Protein AF-A0A1V6GV92-F1 (afdb_monomer)

Solvent-accessible surface area (backbone atoms only — not comparable to full-atom values): 13042 Å² total; per-residue (Å²): 135,76,66,72,62,56,39,54,48,62,56,48,52,59,54,52,52,51,52,52,48,50,57,50,52,64,71,71,52,89,72,89,43,75,59,48,52,52,45,50,51,56,43,52,50,43,51,50,54,43,50,54,55,46,45,56,64,51,69,50,83,83,69,52,75,68,56,56,65,57,42,52,63,49,52,51,51,46,50,56,50,42,53,50,42,53,53,52,36,54,50,43,69,77,47,73,82,64,62,61,66,65,52,51,51,50,52,51,51,54,50,50,54,50,51,52,52,50,50,43,62,67,53,68,47,61,64,58,51,53,59,51,51,52,60,59,60,32,56,46,46,53,49,51,50,33,51,52,39,49,56,43,36,73,71,48,85,52,69,68,61,33,49,53,38,49,56,46,31,51,55,46,69,73,45,75,67,77,81,51,81,93,45,50,67,60,54,52,53,52,50,55,53,51,55,49,47,56,63,42,65,83,70,64,65,68,85,62,52,53,60,51,51,52,52,50,47,51,52,53,51,51,52,50,54,54,50,64,77,73,110

Foldseek 3Di:
DPPLVVLVVQLVVLVVVLVVLVVVLPVQFPDCDPLLVLLVVLLVVLSVVLNVLSVVVSPPPPDDVVVVVLSPVLNVLSVVLNVVSSVVSVVCRNPVPDDNVVVNVVSVVSVVVSVVVSVCSNPVCVVVCVVVVVLVVQLCLLVVLLVLLVVLLVLAPDPVLNVLSVVLSVLSVPADSDDDPVLVVLSVVLVVLSVVLSVCRNPDDPVVNVVSSVVSSVSSVVSRVVVVVVD

Mean predicted aligned error: 16.0 Å

Structure (mmCIF, N/CA/C/O backbone):
data_AF-A0A1V6GV92-F1
#
_entry.id   AF-A0A1V6GV92-F1
#
loop_
_atom_site.group_PDB
_atom_site.id
_atom_site.type_symbol
_atom_site.label_atom_id
_atom_site.label_alt_id
_atom_site.label_comp_id
_atom_site.label_asym_id
_atom_site.label_entity_id
_atom_site.label_seq_id
_atom_site.pdbx_PDB_ins_code
_atom_site.Cartn_x
_atom_site.Cartn_y
_atom_site.Cartn_z
_atom_site.occupancy
_atom_site.B_iso_or_equiv
_atom_site.auth_seq_id
_atom_site.auth_comp_id
_atom_site.auth_asym_id
_atom_site.auth_atom_id
_atom_site.pdbx_PDB_model_num
ATOM 1 N N . MET A 1 1 ? -12.969 -21.765 5.100 1.00 38.16 1 MET A N 1
ATOM 2 C CA . MET A 1 1 ? -11.809 -22.243 4.307 1.00 38.16 1 MET A CA 1
ATOM 3 C C . MET A 1 1 ? -11.586 -21.589 2.915 1.00 38.16 1 MET A C 1
ATOM 5 O O . MET A 1 1 ? -10.666 -22.049 2.249 1.00 38.16 1 MET A O 1
ATOM 9 N N . PRO A 1 2 ? -12.285 -20.525 2.442 1.00 39.50 2 PRO A N 1
ATOM 10 C CA . PRO A 1 2 ? -11.998 -19.948 1.113 1.00 39.50 2 PRO A CA 1
ATOM 11 C C . PRO A 1 2 ? -10.888 -18.871 1.074 1.00 39.50 2 PRO A C 1
ATOM 13 O O . PRO A 1 2 ? -10.460 -18.505 -0.015 1.00 39.50 2 PRO A O 1
ATOM 16 N N . GLU A 1 3 ? -10.393 -18.381 2.214 1.00 49.88 3 GLU A N 1
ATOM 17 C CA . GLU A 1 3 ? -9.489 -17.211 2.276 1.00 49.88 3 GLU A CA 1
ATOM 18 C C . GLU A 1 3 ? -8.064 -17.483 1.751 1.00 49.88 3 GLU A C 1
ATOM 20 O O . GLU A 1 3 ? -7.561 -16.748 0.903 1.00 49.88 3 GLU A O 1
ATOM 25 N N . LYS A 1 4 ? -7.460 -18.626 2.112 1.00 48.00 4 LYS A N 1
ATOM 26 C CA . LYS A 1 4 ? -6.058 -18.959 1.766 1.00 48.00 4 LYS A CA 1
ATOM 27 C C . LYS A 1 4 ? -5.764 -19.117 0.268 1.00 48.00 4 LYS A C 1
ATOM 29 O O . LYS A 1 4 ? -4.602 -19.129 -0.142 1.00 48.00 4 LYS A O 1
ATOM 34 N N . ARG A 1 5 ? -6.786 -19.305 -0.577 1.00 50.56 5 ARG A N 1
ATOM 35 C CA . ARG A 1 5 ? -6.588 -19.504 -2.025 1.00 50.56 5 ARG A CA 1
ATOM 36 C C . ARG A 1 5 ? -6.227 -18.197 -2.731 1.00 50.56 5 ARG A C 1
ATOM 38 O O . ARG A 1 5 ? -5.425 -18.227 -3.660 1.00 50.56 5 ARG A O 1
ATOM 45 N N . ASN A 1 6 ? -6.771 -17.070 -2.278 1.00 63.62 6 ASN A N 1
ATOM 46 C CA . ASN A 1 6 ? -6.539 -15.773 -2.915 1.00 63.62 6 ASN A CA 1
ATOM 47 C C . ASN A 1 6 ? -5.139 -15.226 -2.597 1.00 63.62 6 ASN A C 1
ATOM 49 O O . ASN A 1 6 ? -4.484 -14.680 -3.479 1.00 63.62 6 ASN A O 1
ATOM 53 N N . GLU A 1 7 ? -4.634 -15.463 -1.387 1.00 66.62 7 GLU A N 1
ATOM 54 C CA . GLU A 1 7 ? -3.293 -15.038 -0.952 1.00 66.62 7 GLU A CA 1
ATOM 55 C C . GLU A 1 7 ? -2.177 -15.674 -1.792 1.00 66.62 7 GLU A C 1
ATOM 57 O O . GLU A 1 7 ? -1.249 -14.998 -2.234 1.00 66.62 7 GLU A O 1
ATOM 62 N N . ARG A 1 8 ? -2.299 -16.973 -2.098 1.00 68.19 8 ARG A N 1
ATOM 63 C CA . ARG A 1 8 ? -1.333 -17.680 -2.955 1.00 68.19 8 ARG A CA 1
ATOM 64 C C . ARG A 1 8 ? -1.365 -17.173 -4.395 1.00 68.19 8 ARG A C 1
ATOM 66 O O . ARG A 1 8 ? -0.313 -17.045 -5.017 1.00 68.19 8 ARG A O 1
ATOM 73 N N . LEU A 1 9 ? -2.552 -16.858 -4.918 1.00 72.62 9 LEU A N 1
ATOM 74 C CA . LEU A 1 9 ? -2.706 -16.311 -6.270 1.00 72.62 9 LEU A CA 1
ATOM 75 C C . LEU A 1 9 ? -2.007 -14.953 -6.415 1.00 72.62 9 LEU A C 1
ATOM 77 O O . LEU A 1 9 ? -1.387 -14.709 -7.447 1.00 72.62 9 LEU A O 1
ATOM 81 N N . LEU A 1 10 ? -2.031 -14.114 -5.375 1.00 74.56 10 LEU A N 1
ATOM 82 C CA . LEU A 1 10 ? -1.370 -12.808 -5.392 1.00 74.56 10 LEU A CA 1
ATOM 83 C C . LEU A 1 10 ? 0.150 -12.912 -5.617 1.00 74.56 10 LEU A C 1
ATOM 85 O O . LEU A 1 10 ? 0.705 -12.071 -6.316 1.00 74.56 10 LEU A O 1
ATOM 89 N N . ILE A 1 11 ? 0.815 -13.950 -5.097 1.00 77.75 11 ILE A N 1
ATOM 90 C CA . ILE A 1 11 ? 2.260 -14.181 -5.305 1.00 77.75 11 ILE A CA 1
ATOM 91 C C . ILE A 1 11 ? 2.538 -14.904 -6.631 1.00 77.75 11 ILE A C 1
ATOM 93 O O . ILE A 1 11 ? 3.540 -14.634 -7.291 1.00 77.75 11 ILE A O 1
ATOM 97 N N . ILE A 1 12 ? 1.658 -15.815 -7.049 1.00 84.50 12 ILE A N 1
ATOM 98 C CA . ILE A 1 12 ? 1.846 -16.593 -8.282 1.00 84.50 12 ILE A CA 1
ATOM 99 C C . ILE A 1 12 ? 1.756 -15.698 -9.527 1.00 84.50 12 ILE A C 1
ATOM 101 O O . ILE A 1 12 ? 2.558 -15.847 -10.448 1.00 84.50 12 ILE A O 1
ATOM 105 N N . VAL A 1 13 ? 0.822 -14.742 -9.559 1.00 86.94 13 VAL A N 1
ATOM 106 C CA . VAL A 1 13 ? 0.629 -13.829 -10.701 1.00 86.94 13 VAL A CA 1
ATOM 107 C C . VAL A 1 13 ? 1.908 -13.069 -11.099 1.00 86.94 13 VAL A C 1
ATOM 109 O O . VAL A 1 13 ? 2.284 -13.154 -12.268 1.00 86.94 13 VAL A O 1
ATOM 112 N N . PRO A 1 14 ? 2.625 -12.363 -10.202 1.00 86.75 14 PRO A N 1
ATOM 113 C CA . PRO A 1 14 ? 3.845 -11.653 -10.579 1.00 86.75 14 PRO A CA 1
ATOM 114 C C . PRO A 1 14 ? 4.981 -12.585 -11.010 1.00 86.75 14 PRO A C 1
ATOM 116 O O . PRO A 1 14 ? 5.769 -12.200 -11.869 1.00 86.75 14 PRO A O 1
ATOM 119 N N . ILE A 1 15 ? 5.042 -13.816 -10.491 1.00 89.12 15 ILE A N 1
ATOM 120 C CA . ILE A 1 15 ? 5.999 -14.830 -10.963 1.00 89.12 15 ILE A CA 1
ATOM 121 C C . ILE A 1 15 ? 5.682 -15.229 -12.410 1.00 89.12 15 ILE A C 1
ATOM 123 O O . ILE A 1 15 ? 6.579 -15.314 -13.243 1.00 89.12 15 ILE A O 1
ATOM 127 N N . ILE A 1 16 ? 4.409 -15.427 -12.750 1.00 90.94 16 ILE A N 1
ATOM 128 C CA . ILE A 1 16 ? 4.014 -15.713 -14.136 1.00 90.94 16 ILE A CA 1
ATOM 129 C C . ILE A 1 16 ? 4.342 -14.518 -15.040 1.00 90.94 16 ILE A C 1
ATOM 131 O O . ILE A 1 16 ? 4.912 -14.699 -16.114 1.00 90.94 16 ILE A O 1
ATOM 135 N N . LEU A 1 17 ? 4.042 -13.293 -14.599 1.00 90.81 17 LEU A N 1
ATOM 136 C CA . LEU A 1 17 ? 4.355 -12.080 -15.358 1.00 90.81 17 LEU A CA 1
ATOM 137 C C . LEU A 1 17 ? 5.860 -11.913 -15.594 1.00 90.81 17 LEU A C 1
ATOM 139 O O . LEU A 1 17 ? 6.245 -11.535 -16.698 1.00 90.81 17 LEU A O 1
ATOM 143 N N . ILE A 1 18 ? 6.713 -12.235 -14.611 1.00 93.12 18 ILE A N 1
ATOM 144 C CA . ILE A 1 18 ? 8.169 -12.177 -14.796 1.00 93.12 18 ILE A CA 1
ATOM 145 C C . ILE A 1 18 ? 8.623 -13.189 -15.851 1.00 93.12 18 ILE A C 1
ATOM 147 O O . ILE A 1 18 ? 9.449 -12.856 -16.699 1.00 93.12 18 ILE A O 1
ATOM 151 N N . ALA A 1 19 ? 8.065 -14.403 -15.842 1.00 92.69 19 ALA A N 1
ATOM 152 C CA . ALA A 1 19 ? 8.402 -15.440 -16.813 1.00 92.69 19 ALA A CA 1
ATOM 153 C C . ALA A 1 19 ? 7.972 -15.036 -18.232 1.00 92.69 19 ALA A C 1
ATOM 155 O O . ALA A 1 19 ? 8.762 -15.148 -19.170 1.00 92.69 19 ALA A O 1
ATOM 156 N N . LEU A 1 20 ? 6.758 -14.492 -18.378 1.00 92.38 20 LEU A N 1
ATOM 157 C CA . LEU A 1 20 ? 6.257 -13.968 -19.651 1.00 92.38 20 LEU A CA 1
ATOM 158 C C . LEU A 1 20 ? 7.101 -12.793 -20.154 1.00 92.38 20 LEU A C 1
ATOM 160 O O . LEU A 1 20 ? 7.474 -12.767 -21.324 1.00 92.38 20 LEU A O 1
ATOM 164 N N . TYR A 1 21 ? 7.444 -11.851 -19.274 1.00 90.56 21 TYR A N 1
ATOM 165 C CA . TYR A 1 21 ? 8.298 -10.715 -19.613 1.00 90.56 21 TYR A CA 1
ATOM 166 C C . TYR A 1 21 ? 9.663 -11.178 -20.133 1.00 90.56 21 TYR A C 1
ATOM 168 O O . TYR A 1 21 ? 10.098 -10.728 -21.191 1.00 90.56 21 TYR A O 1
ATOM 176 N N . ASN A 1 22 ? 10.304 -12.127 -19.443 1.00 92.06 22 ASN A N 1
ATOM 177 C CA . ASN A 1 22 ? 11.566 -12.717 -19.887 1.00 92.06 22 ASN A CA 1
ATOM 178 C C . ASN A 1 22 ? 11.435 -13.360 -21.271 1.00 92.06 22 ASN A C 1
ATOM 180 O O . ASN A 1 22 ? 12.220 -13.052 -22.167 1.00 92.06 22 ASN A O 1
ATOM 184 N N . LEU A 1 23 ? 10.419 -14.205 -21.467 1.00 90.69 23 LEU A N 1
ATOM 185 C CA . LEU A 1 23 ? 10.191 -14.878 -22.743 1.00 90.69 23 LEU A CA 1
ATOM 186 C C . LEU A 1 23 ? 10.054 -13.871 -23.896 1.00 90.69 23 LEU A C 1
ATOM 188 O O . LEU A 1 23 ? 10.681 -14.047 -24.938 1.00 90.69 23 LEU A O 1
ATOM 192 N N . ILE A 1 24 ? 9.279 -12.801 -23.699 1.00 87.69 24 ILE A N 1
ATOM 193 C CA . ILE A 1 24 ? 9.063 -11.758 -24.710 1.00 87.69 24 ILE A CA 1
ATOM 194 C C . ILE A 1 24 ? 10.366 -11.010 -24.999 1.00 87.69 24 ILE A C 1
ATOM 196 O O . ILE A 1 24 ? 10.783 -10.909 -26.152 1.00 87.69 24 ILE A O 1
ATOM 200 N N . VAL A 1 25 ? 11.030 -10.506 -23.960 1.00 88.25 25 VAL A N 1
ATOM 201 C CA . VAL A 1 25 ? 12.203 -9.636 -24.098 1.00 88.25 25 VAL A CA 1
ATOM 202 C C . VAL A 1 25 ? 13.373 -10.360 -24.765 1.00 88.25 25 VAL A C 1
ATOM 204 O O . VAL A 1 25 ? 13.977 -9.814 -25.689 1.00 88.25 25 VAL A O 1
ATOM 207 N N . PHE A 1 26 ? 13.656 -11.602 -24.365 1.00 87.75 26 PHE A N 1
ATOM 208 C CA . PHE A 1 26 ? 14.733 -12.395 -24.964 1.00 87.75 26 PHE A CA 1
ATOM 209 C C . PHE A 1 26 ? 14.400 -12.910 -26.370 1.00 87.75 26 PHE A C 1
ATOM 211 O O . PHE A 1 26 ? 15.319 -13.164 -27.145 1.00 87.75 26 PHE A O 1
ATOM 218 N N . SER A 1 27 ? 13.116 -13.029 -26.723 1.00 85.19 27 SER A N 1
ATOM 219 C CA . SER A 1 27 ? 12.705 -13.397 -28.086 1.00 85.19 27 SER A CA 1
ATOM 220 C C . SER A 1 27 ? 12.777 -12.217 -29.060 1.00 85.19 27 SER A C 1
ATOM 222 O O . SER A 1 27 ? 13.113 -12.400 -30.230 1.00 85.19 27 SER A O 1
ATOM 224 N N . VAL A 1 28 ? 12.449 -11.006 -28.594 1.00 82.88 28 VAL A N 1
ATOM 225 C CA . VAL A 1 28 ? 12.413 -9.791 -29.426 1.00 82.88 28 VAL A CA 1
ATOM 226 C C . VAL A 1 28 ? 13.809 -9.193 -29.604 1.00 82.88 28 VAL A C 1
ATOM 228 O O . VAL A 1 28 ? 14.183 -8.809 -30.714 1.00 82.88 28 VAL A O 1
ATOM 231 N N . VAL A 1 29 ? 14.599 -9.112 -28.530 1.00 83.25 29 VAL A N 1
ATOM 232 C CA . VAL A 1 29 ? 15.907 -8.450 -28.560 1.00 83.25 29 VAL A CA 1
ATOM 233 C C . VAL A 1 29 ? 17.005 -9.451 -28.904 1.00 83.25 29 VAL A C 1
ATOM 235 O O . VAL A 1 29 ? 17.268 -10.387 -28.155 1.00 83.25 29 VAL A O 1
ATOM 238 N N . ARG A 1 30 ? 17.695 -9.216 -30.026 1.00 77.69 30 ARG A N 1
ATOM 239 C CA . ARG A 1 30 ? 18.813 -10.061 -30.486 1.00 77.69 30 ARG A CA 1
ATOM 240 C C . ARG A 1 30 ? 20.195 -9.589 -30.023 1.00 77.69 30 ARG A C 1
ATOM 242 O O . ARG A 1 30 ? 21.122 -10.387 -30.008 1.00 77.69 30 ARG A O 1
ATOM 249 N N . ASN A 1 31 ? 20.334 -8.314 -29.647 1.00 80.12 31 ASN A N 1
ATOM 250 C CA . ASN A 1 31 ? 21.607 -7.707 -29.245 1.00 80.12 31 ASN A CA 1
ATOM 251 C C . ASN A 1 31 ? 21.532 -7.181 -27.804 1.00 80.12 31 ASN A C 1
ATOM 253 O O . ASN A 1 31 ? 20.835 -6.204 -27.528 1.00 80.12 31 ASN A O 1
ATOM 257 N N . TYR A 1 32 ? 22.292 -7.793 -26.893 1.00 85.19 32 TYR A N 1
ATOM 258 C CA . TYR A 1 32 ? 22.286 -7.462 -25.462 1.00 85.19 32 TYR A CA 1
ATOM 259 C C . TYR A 1 32 ? 23.301 -6.362 -25.124 1.00 85.19 32 TYR A C 1
ATOM 261 O O . TYR A 1 32 ? 24.366 -6.609 -24.558 1.00 85.19 32 TYR A O 1
ATOM 269 N N . THR A 1 33 ? 22.982 -5.127 -25.501 1.00 87.38 33 THR A N 1
ATOM 270 C CA . THR A 1 33 ? 23.818 -3.951 -25.210 1.00 87.38 33 THR A CA 1
ATOM 271 C C . THR A 1 33 ? 23.706 -3.519 -23.738 1.00 87.38 33 THR A C 1
ATOM 273 O O . THR A 1 33 ? 22.759 -3.908 -23.050 1.00 87.38 33 THR A O 1
ATOM 276 N N . PRO A 1 34 ? 24.606 -2.659 -23.218 1.00 85.69 34 PRO A N 1
ATOM 277 C CA . PRO A 1 34 ? 24.440 -2.072 -21.883 1.00 85.69 34 PRO A CA 1
ATOM 278 C C . PRO A 1 34 ? 23.077 -1.388 -21.688 1.00 85.69 34 PRO A C 1
ATOM 280 O O . PRO A 1 34 ? 22.490 -1.464 -20.615 1.00 85.69 34 PRO A O 1
ATOM 283 N N . PHE A 1 35 ? 22.532 -0.795 -22.755 1.00 87.62 35 PHE A N 1
ATOM 284 C CA . PHE A 1 35 ? 21.196 -0.199 -22.768 1.00 87.62 35 PHE A CA 1
ATOM 285 C C . PHE A 1 35 ? 20.096 -1.220 -22.464 1.00 87.62 35 PHE A C 1
ATOM 287 O O . PHE A 1 35 ? 19.212 -0.955 -21.648 1.00 87.62 35 PHE A O 1
ATOM 294 N N . PHE A 1 36 ? 20.170 -2.408 -23.065 1.00 89.25 36 PHE A N 1
ATOM 295 C CA . PHE A 1 36 ? 19.256 -3.506 -22.759 1.00 89.25 36 PHE A CA 1
ATOM 296 C C . PHE A 1 36 ? 19.325 -3.895 -21.277 1.00 89.25 36 PHE A C 1
ATOM 298 O O . PHE A 1 36 ? 18.295 -3.940 -20.603 1.00 89.25 36 PHE A O 1
ATOM 305 N N . TRP A 1 37 ? 20.536 -4.111 -20.754 1.00 90.75 37 TRP A N 1
ATOM 306 C CA . TRP A 1 37 ? 20.734 -4.540 -19.369 1.00 90.75 37 TRP A CA 1
ATOM 307 C C . TRP A 1 37 ? 20.200 -3.529 -18.357 1.00 90.75 37 TRP A C 1
ATOM 309 O O . TRP A 1 37 ? 19.573 -3.933 -17.382 1.00 90.75 37 TRP A O 1
ATOM 319 N N . THR A 1 38 ? 20.361 -2.226 -18.603 1.00 90.50 38 THR A N 1
ATOM 320 C CA . THR A 1 38 ? 19.785 -1.189 -17.737 1.00 90.50 38 THR A CA 1
ATOM 321 C C . THR A 1 38 ? 18.258 -1.285 -17.679 1.00 90.50 38 THR A C 1
ATOM 323 O O . THR A 1 38 ? 17.705 -1.396 -16.586 1.00 90.50 38 THR A O 1
ATOM 326 N N . ASN A 1 39 ? 17.564 -1.316 -18.825 1.00 91.06 39 ASN A N 1
ATOM 327 C CA . ASN A 1 39 ? 16.097 -1.456 -18.856 1.00 91.06 39 ASN A CA 1
ATOM 328 C C . ASN A 1 39 ? 15.635 -2.747 -18.156 1.00 91.06 39 ASN A C 1
ATOM 330 O O . ASN A 1 39 ? 14.684 -2.750 -17.367 1.00 91.06 39 ASN A O 1
ATOM 334 N N . TYR A 1 40 ? 16.340 -3.845 -18.430 1.00 92.19 40 TYR A N 1
ATOM 335 C CA . TYR A 1 40 ? 16.039 -5.154 -17.873 1.00 92.19 40 TYR A CA 1
ATOM 336 C C . TYR A 1 40 ? 16.182 -5.175 -16.345 1.00 92.19 40 TYR A C 1
ATOM 338 O O . TYR A 1 40 ? 15.250 -5.585 -15.654 1.00 92.19 40 TYR A O 1
ATOM 346 N N . LEU A 1 41 ? 17.298 -4.668 -15.809 1.00 94.19 41 LEU A N 1
ATOM 347 C CA . LEU A 1 41 ? 17.567 -4.639 -14.369 1.00 94.19 41 LEU A CA 1
ATOM 348 C C . LEU A 1 41 ? 16.568 -3.769 -13.607 1.00 94.19 41 LEU A C 1
ATOM 350 O O . LEU A 1 41 ? 16.055 -4.203 -12.577 1.00 94.19 41 LEU A O 1
ATOM 354 N N . PHE A 1 42 ? 16.244 -2.578 -14.119 1.00 93.81 42 PHE A N 1
ATOM 355 C CA . PHE A 1 42 ? 15.239 -1.728 -13.478 1.00 93.81 42 PHE A CA 1
ATOM 356 C C . PHE A 1 42 ? 13.860 -2.396 -13.470 1.00 93.81 42 PHE A C 1
ATOM 358 O O . PHE A 1 42 ? 13.170 -2.357 -12.456 1.00 93.81 42 PHE A O 1
ATOM 365 N N . THR A 1 43 ? 13.480 -3.076 -14.554 1.00 93.94 43 THR A N 1
ATOM 366 C CA . THR A 1 43 ? 12.198 -3.794 -14.610 1.00 93.94 43 THR A CA 1
ATOM 367 C C . THR A 1 43 ? 12.16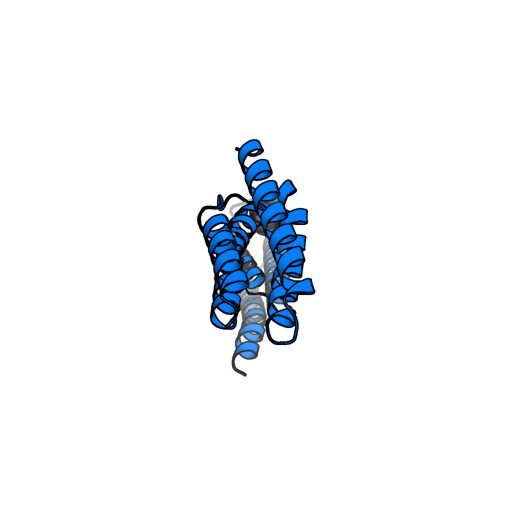1 -4.986 -13.654 1.00 93.94 43 THR A C 1
ATOM 369 O O . THR A 1 43 ? 11.179 -5.161 -12.932 1.00 93.94 43 THR A O 1
ATOM 372 N N . LEU A 1 44 ? 13.239 -5.774 -13.581 1.00 94.31 44 LEU A N 1
ATOM 373 C CA . LEU A 1 44 ? 13.369 -6.847 -12.590 1.00 94.31 44 LEU A CA 1
ATOM 374 C C . LEU A 1 44 ? 13.281 -6.318 -11.157 1.00 94.31 44 LEU A C 1
ATOM 376 O O . LEU A 1 44 ? 12.629 -6.931 -10.313 1.00 94.31 44 LEU A O 1
ATOM 380 N N . PHE A 1 45 ? 13.909 -5.176 -10.882 1.00 94.44 45 PHE A N 1
ATOM 381 C CA . PHE A 1 45 ? 13.837 -4.545 -9.572 1.00 94.44 45 PHE A CA 1
ATOM 382 C C . PHE A 1 45 ? 12.400 -4.134 -9.219 1.00 94.44 45 PHE A C 1
ATOM 384 O O . PHE A 1 45 ? 11.951 -4.375 -8.099 1.00 94.44 45 PHE A O 1
ATOM 391 N N . SER A 1 46 ? 11.633 -3.604 -10.176 1.00 93.69 46 SER A N 1
ATOM 392 C CA . SER A 1 46 ? 10.210 -3.302 -9.976 1.00 93.69 46 SER A CA 1
ATOM 393 C C . SER A 1 46 ? 9.379 -4.557 -9.687 1.00 93.69 46 SER A C 1
ATOM 395 O O . SER A 1 46 ? 8.533 -4.525 -8.793 1.00 93.69 46 SER A O 1
ATOM 397 N N . PHE A 1 47 ? 9.646 -5.678 -10.370 1.00 93.50 47 PHE A N 1
ATOM 398 C CA . PHE A 1 47 ? 9.023 -6.967 -10.043 1.00 93.50 47 PHE A CA 1
ATOM 399 C C . PHE A 1 47 ? 9.368 -7.427 -8.625 1.00 93.50 47 PHE A C 1
ATOM 401 O O . PHE A 1 47 ? 8.476 -7.844 -7.886 1.00 93.50 47 PHE A O 1
ATOM 408 N N . LEU A 1 48 ? 10.639 -7.319 -8.227 1.00 92.50 48 LEU A N 1
ATOM 409 C CA . LEU A 1 48 ? 11.084 -7.676 -6.882 1.00 92.50 48 LEU A CA 1
ATOM 410 C C . LEU A 1 48 ? 10.353 -6.842 -5.822 1.00 92.50 48 LEU A C 1
ATOM 412 O O . LEU A 1 48 ? 9.807 -7.402 -4.875 1.00 92.50 48 LEU A O 1
ATOM 416 N N . LEU A 1 49 ? 10.280 -5.519 -6.004 1.00 91.19 49 LEU A N 1
ATOM 417 C CA . LEU A 1 49 ? 9.541 -4.630 -5.104 1.00 91.19 49 LEU A CA 1
ATOM 418 C C . LEU A 1 49 ? 8.060 -5.006 -5.017 1.00 91.19 49 LEU A C 1
ATOM 420 O O . LEU A 1 49 ? 7.506 -5.059 -3.919 1.00 91.19 49 LEU A O 1
ATOM 424 N N . PHE A 1 50 ? 7.425 -5.298 -6.153 1.00 90.88 50 PHE A N 1
ATOM 425 C CA . PHE A 1 50 ? 6.028 -5.718 -6.186 1.00 90.88 50 PHE A CA 1
ATOM 426 C C . PHE A 1 50 ? 5.812 -7.026 -5.408 1.00 90.88 50 PHE A C 1
ATOM 428 O O . PHE A 1 50 ? 4.916 -7.099 -4.567 1.00 90.88 50 PHE A O 1
ATOM 435 N N . ILE A 1 51 ? 6.673 -8.030 -5.613 1.00 88.75 51 ILE A N 1
ATOM 436 C CA . ILE A 1 51 ? 6.622 -9.310 -4.889 1.00 88.75 51 ILE A CA 1
ATOM 437 C C . ILE A 1 51 ? 6.836 -9.106 -3.388 1.00 88.75 51 ILE A C 1
ATOM 439 O O . ILE A 1 51 ? 6.131 -9.724 -2.597 1.00 88.75 51 ILE A O 1
ATOM 443 N N . LEU A 1 52 ? 7.761 -8.236 -2.972 1.00 87.06 52 LEU A N 1
ATOM 444 C CA . LEU A 1 52 ? 7.988 -7.943 -1.553 1.00 87.06 52 LEU A CA 1
ATOM 445 C C . LEU A 1 52 ? 6.753 -7.318 -0.894 1.00 87.06 52 LEU A C 1
ATOM 447 O O . LEU A 1 52 ? 6.396 -7.691 0.224 1.00 87.06 52 LEU A O 1
ATOM 451 N N . ILE A 1 53 ? 6.088 -6.390 -1.584 1.00 85.00 53 ILE A N 1
ATOM 452 C CA . ILE A 1 53 ? 4.874 -5.731 -1.087 1.00 85.00 53 ILE A CA 1
ATOM 453 C C . ILE A 1 53 ? 3.738 -6.746 -0.987 1.00 85.00 53 ILE A C 1
ATOM 455 O O . ILE A 1 53 ? 3.148 -6.903 0.079 1.00 85.00 53 ILE A O 1
ATOM 459 N N . VAL A 1 54 ? 3.474 -7.488 -2.062 1.00 82.19 54 VAL A N 1
ATOM 460 C CA . VAL A 1 54 ? 2.426 -8.513 -2.082 1.00 82.19 54 VAL A CA 1
ATOM 461 C C . VAL A 1 54 ? 2.703 -9.630 -1.081 1.00 82.19 54 VAL A C 1
ATOM 463 O O . VAL A 1 54 ? 1.791 -10.056 -0.383 1.00 82.19 54 VAL A O 1
ATOM 466 N N . GLY A 1 55 ? 3.953 -10.075 -0.965 1.00 78.50 55 GLY A N 1
ATOM 467 C CA . GLY A 1 55 ? 4.375 -11.086 -0.002 1.00 78.50 55 GLY A CA 1
ATOM 468 C C . GLY A 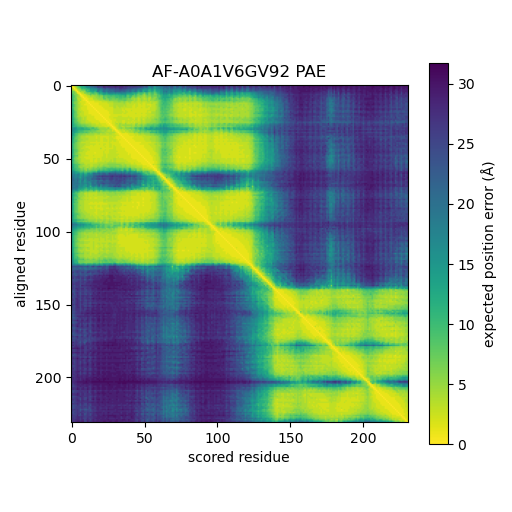1 55 ? 4.124 -10.634 1.432 1.00 78.50 55 GLY A C 1
ATOM 469 O O . GLY A 1 55 ? 3.583 -11.404 2.221 1.00 78.50 55 GLY A O 1
ATOM 470 N N . LYS A 1 56 ? 4.409 -9.365 1.759 1.00 76.69 56 LYS A N 1
ATOM 471 C CA . LYS A 1 56 ? 4.027 -8.809 3.062 1.00 76.69 56 LYS A CA 1
ATOM 472 C C . LYS A 1 56 ? 2.526 -8.886 3.314 1.00 76.69 56 LYS A C 1
ATOM 474 O O . LYS A 1 56 ? 2.156 -9.170 4.439 1.00 76.69 56 LYS A O 1
ATOM 479 N N . PHE A 1 57 ? 1.679 -8.674 2.308 1.00 70.88 57 PHE A N 1
ATOM 480 C CA . PHE A 1 57 ? 0.226 -8.803 2.475 1.00 70.88 57 PHE A CA 1
ATOM 481 C C . PHE A 1 57 ? -0.257 -10.255 2.532 1.00 70.88 57 PHE A C 1
ATOM 483 O O . PHE A 1 57 ? -1.168 -10.555 3.291 1.00 70.88 57 PHE A O 1
ATOM 490 N N . ALA A 1 58 ? 0.346 -11.157 1.760 1.00 69.25 58 ALA A N 1
ATOM 491 C CA . ALA A 1 58 ? -0.079 -12.551 1.653 1.00 69.25 58 ALA A CA 1
ATOM 492 C C . ALA A 1 58 ? 0.379 -13.436 2.827 1.00 69.25 58 ALA A C 1
ATOM 494 O O . ALA A 1 58 ? -0.239 -14.466 3.071 1.00 69.25 58 ALA A O 1
ATOM 495 N N . PHE A 1 59 ? 1.454 -13.066 3.534 1.00 64.12 59 PHE A N 1
ATOM 496 C CA . PHE A 1 59 ? 1.994 -13.827 4.673 1.00 64.12 59 PHE A CA 1
ATOM 497 C C . PHE A 1 59 ? 1.693 -13.202 6.045 1.00 64.12 59 PHE A C 1
ATOM 499 O O . PHE A 1 59 ? 2.164 -13.710 7.062 1.00 64.12 59 PHE A O 1
ATOM 506 N N . MET A 1 60 ? 0.935 -12.104 6.103 1.00 61.47 60 MET A N 1
ATOM 507 C CA . MET A 1 60 ? 0.523 -11.509 7.375 1.00 61.47 60 MET A CA 1
ATOM 508 C C . MET A 1 60 ? -0.731 -12.228 7.882 1.00 61.47 60 MET A C 1
ATOM 510 O O . MET A 1 60 ? -1.852 -11.849 7.560 1.00 61.47 60 MET A O 1
ATOM 514 N N . ASP A 1 61 ? -0.546 -13.295 8.658 1.00 47.41 61 ASP A N 1
ATOM 515 C CA . ASP A 1 61 ? -1.653 -13.975 9.336 1.00 47.41 61 ASP A CA 1
ATOM 516 C C . ASP A 1 61 ? -2.321 -13.020 10.349 1.00 47.41 61 ASP A C 1
ATOM 518 O O . ASP A 1 61 ? -1.651 -12.421 11.192 1.00 47.41 61 ASP A O 1
ATOM 522 N N . GLY A 1 62 ? -3.653 -12.892 10.295 1.00 51.44 62 GLY A N 1
ATOM 523 C CA . GLY A 1 62 ? -4.425 -12.141 11.297 1.00 51.44 62 GLY A CA 1
ATOM 524 C C . GLY A 1 62 ? -4.558 -10.638 11.035 1.00 51.44 62 GLY A C 1
ATOM 525 O O . GLY A 1 62 ? -4.533 -9.843 11.974 1.00 51.44 62 GLY A O 1
ATOM 526 N N . ILE A 1 63 ? -4.717 -10.241 9.770 1.00 47.53 63 ILE A N 1
ATOM 527 C CA . ILE A 1 63 ? -4.908 -8.842 9.380 1.00 47.53 63 ILE A CA 1
ATOM 528 C C . ILE A 1 63 ? -6.171 -8.279 10.056 1.00 47.53 63 ILE A C 1
ATOM 530 O O . ILE A 1 63 ? -7.301 -8.594 9.676 1.00 47.53 63 ILE A O 1
ATOM 534 N N . ALA A 1 64 ? -5.994 -7.411 11.057 1.00 48.25 64 ALA A N 1
ATOM 535 C CA . ALA A 1 64 ? -7.081 -6.568 11.539 1.00 48.25 64 ALA A CA 1
ATOM 536 C C . ALA A 1 64 ? -7.632 -5.781 10.340 1.00 48.25 64 ALA A C 1
ATOM 538 O O . ALA A 1 64 ? -6.853 -5.283 9.537 1.00 48.25 64 ALA A O 1
ATOM 539 N N . ILE A 1 65 ? -8.952 -5.613 10.215 1.00 45.94 65 ILE A N 1
ATOM 540 C CA . ILE A 1 65 ? -9.628 -4.950 9.069 1.00 45.94 65 ILE A CA 1
ATOM 541 C C . ILE A 1 65 ? -8.963 -3.611 8.665 1.00 45.94 65 ILE A C 1
ATOM 543 O O . ILE A 1 65 ? -8.980 -3.212 7.500 1.00 45.94 65 ILE A O 1
ATOM 547 N N . LYS A 1 66 ? -8.308 -2.947 9.624 1.00 44.16 66 LYS A N 1
ATOM 548 C CA . LYS A 1 66 ? -7.445 -1.776 9.435 1.00 44.16 66 LYS A CA 1
ATOM 549 C C . LYS A 1 66 ? -6.308 -2.004 8.422 1.00 44.16 66 LYS A C 1
ATOM 551 O O . LYS A 1 66 ? -6.182 -1.217 7.492 1.00 44.16 66 LYS A O 1
ATOM 556 N N . ASP A 1 67 ? -5.544 -3.083 8.553 1.00 51.16 67 ASP A N 1
ATOM 557 C CA . ASP A 1 67 ? -4.384 -3.423 7.715 1.00 51.16 67 ASP A CA 1
ATOM 558 C C . ASP A 1 67 ? -4.771 -3.862 6.291 1.00 51.16 67 ASP A C 1
ATOM 560 O O . ASP A 1 67 ? -4.029 -3.596 5.343 1.00 51.16 67 ASP A O 1
ATOM 564 N N . ILE A 1 68 ? -5.988 -4.390 6.100 1.00 50.75 68 ILE A N 1
ATOM 565 C CA . ILE A 1 68 ? -6.555 -4.676 4.768 1.00 50.75 68 ILE A CA 1
ATOM 566 C C . ILE A 1 68 ? -6.819 -3.366 4.007 1.00 50.75 68 ILE A C 1
ATOM 568 O O . ILE A 1 68 ? -6.483 -3.244 2.829 1.00 50.75 68 ILE A O 1
ATOM 572 N N . PHE A 1 69 ? -7.361 -2.349 4.686 1.00 49.59 69 PHE A N 1
ATOM 573 C CA . PHE A 1 69 ? -7.614 -1.034 4.084 1.00 49.59 69 PHE A CA 1
ATOM 574 C C . PHE A 1 69 ? -6.319 -0.269 3.760 1.00 49.59 69 PHE A C 1
ATOM 576 O O . PHE A 1 69 ? -6.300 0.536 2.828 1.00 49.59 69 PHE A O 1
ATOM 583 N N . PHE A 1 70 ? -5.235 -0.530 4.501 1.00 55.34 70 PHE A N 1
ATOM 584 C CA . PHE A 1 70 ? -3.911 0.052 4.256 1.00 55.34 70 PHE A CA 1
ATOM 585 C C . PHE A 1 70 ? -3.183 -0.596 3.072 1.00 55.34 70 PHE A C 1
ATOM 587 O O . PHE A 1 70 ? -2.420 0.079 2.381 1.00 55.34 70 PHE A O 1
ATOM 594 N N . GLY A 1 71 ? -3.442 -1.877 2.800 1.00 60.41 71 GLY A N 1
ATOM 595 C CA . GLY A 1 71 ? -2.800 -2.586 1.699 1.00 60.41 71 GLY A CA 1
ATOM 596 C C . GLY A 1 71 ? -3.328 -2.254 0.320 1.00 60.41 71 GLY A C 1
ATOM 597 O O . GLY A 1 71 ? -2.545 -2.172 -0.620 1.00 60.41 71 GLY A O 1
ATOM 598 N N . ILE A 1 72 ? -4.630 -2.005 0.188 1.00 66.38 72 ILE A N 1
ATOM 599 C CA . ILE A 1 72 ? -5.273 -1.828 -1.122 1.00 66.38 72 ILE A CA 1
ATOM 600 C C . ILE A 1 72 ? -4.716 -0.617 -1.905 1.00 66.38 72 ILE A C 1
ATOM 602 O O . ILE A 1 72 ? -4.375 -0.795 -3.077 1.00 66.38 72 ILE A O 1
ATOM 606 N N . PRO A 1 73 ? -4.541 0.589 -1.316 1.00 76.62 73 PRO A N 1
ATOM 607 C CA . PRO A 1 73 ? -3.968 1.728 -2.038 1.00 76.62 73 PRO A CA 1
ATOM 608 C C . PRO A 1 73 ? -2.503 1.514 -2.434 1.00 76.62 73 PRO A C 1
ATOM 610 O O . PRO A 1 73 ? -2.102 1.905 -3.529 1.00 76.62 73 PRO A O 1
ATOM 613 N N . LEU A 1 74 ? -1.712 0.877 -1.562 1.00 82.06 74 LEU A N 1
ATOM 614 C CA . LEU A 1 74 ? -0.309 0.576 -1.841 1.00 82.06 74 LEU A CA 1
ATOM 615 C C . LEU A 1 74 ? -0.187 -0.488 -2.939 1.00 82.06 74 LEU A C 1
ATOM 617 O O . LEU A 1 74 ? 0.572 -0.290 -3.879 1.00 82.06 74 LEU A O 1
ATOM 621 N N . LEU A 1 75 ? -0.985 -1.558 -2.876 1.00 84.06 75 LEU A N 1
ATOM 622 C CA . LEU A 1 75 ? -1.064 -2.599 -3.907 1.00 84.06 75 LEU A CA 1
ATOM 623 C C . LEU A 1 75 ? -1.451 -2.017 -5.269 1.00 84.06 75 LEU A C 1
ATOM 625 O O . LEU A 1 75 ? -0.825 -2.354 -6.274 1.00 84.06 75 LEU A O 1
ATOM 629 N N . TYR A 1 76 ? -2.440 -1.118 -5.307 1.00 85.12 76 TYR A N 1
ATOM 630 C CA . TYR A 1 76 ? -2.844 -0.443 -6.540 1.00 85.12 76 TYR A CA 1
ATOM 631 C C . TYR A 1 76 ? -1.712 0.423 -7.105 1.00 85.12 76 TYR A C 1
ATOM 633 O O . TYR A 1 76 ? -1.375 0.307 -8.284 1.00 85.12 76 TYR A O 1
ATOM 641 N N . LEU A 1 77 ? -1.065 1.233 -6.260 1.00 89.12 77 LEU A N 1
ATOM 642 C CA . LEU A 1 77 ? 0.085 2.044 -6.658 1.00 89.12 77 LEU A CA 1
ATOM 643 C C . LEU A 1 77 ? 1.223 1.167 -7.211 1.00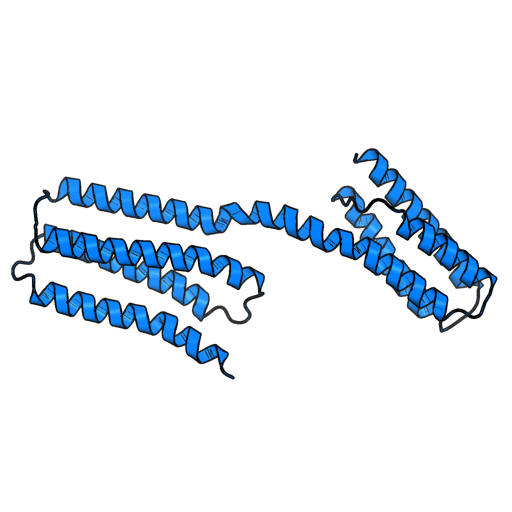 89.12 77 LEU A C 1
ATOM 645 O O . LEU A 1 77 ? 1.748 1.443 -8.289 1.00 89.12 77 LEU A O 1
ATOM 649 N N . SER A 1 78 ? 1.557 0.072 -6.529 1.00 90.31 78 SER A N 1
ATOM 650 C CA . SER A 1 78 ? 2.577 -0.882 -6.975 1.00 90.31 78 SER A CA 1
ATOM 651 C C . SER A 1 78 ? 2.219 -1.549 -8.303 1.00 90.31 78 SER A C 1
ATOM 653 O O . SER A 1 78 ? 3.095 -1.702 -9.153 1.00 90.31 78 SER A O 1
ATOM 655 N N . TRP A 1 79 ? 0.946 -1.895 -8.522 1.00 90.38 79 TRP A N 1
ATOM 656 C CA . TRP A 1 79 ? 0.480 -2.451 -9.795 1.00 90.38 79 TRP A CA 1
ATOM 657 C C . TRP A 1 79 ? 0.616 -1.445 -10.941 1.00 90.38 79 TRP A C 1
ATOM 659 O O . TRP A 1 79 ? 1.137 -1.785 -12.002 1.00 90.38 79 TRP A O 1
ATOM 669 N N . THR A 1 80 ? 0.205 -0.190 -10.721 1.00 90.19 80 THR A N 1
ATOM 670 C CA . THR A 1 80 ? 0.329 0.869 -11.737 1.00 90.19 80 THR A CA 1
ATOM 671 C C . THR A 1 80 ? 1.783 1.159 -12.095 1.00 90.19 80 THR A C 1
ATOM 673 O O . THR A 1 80 ? 2.106 1.287 -13.275 1.00 90.19 80 THR A O 1
ATOM 676 N N . TYR A 1 81 ? 2.673 1.188 -11.099 1.00 93.62 81 TYR A N 1
ATOM 677 C CA . TYR A 1 81 ? 4.105 1.365 -11.318 1.00 93.62 81 TYR A CA 1
ATOM 678 C C . TYR A 1 81 ? 4.706 0.197 -12.109 1.00 93.62 81 TYR A C 1
ATOM 680 O O . TYR A 1 81 ? 5.407 0.428 -13.091 1.00 93.62 81 TYR A O 1
ATOM 688 N N . LEU A 1 82 ? 4.387 -1.049 -11.740 1.00 94.12 82 LEU A N 1
ATOM 689 C CA . LEU A 1 82 ? 4.874 -2.233 -12.449 1.00 94.12 82 LEU A CA 1
ATOM 690 C C . LEU A 1 82 ? 4.397 -2.261 -13.908 1.00 94.12 82 LEU A C 1
ATOM 692 O O . LEU A 1 82 ? 5.197 -2.495 -14.812 1.00 94.12 82 LEU A O 1
ATOM 696 N N . ALA A 1 83 ? 3.113 -1.983 -14.148 1.00 92.94 83 ALA A N 1
ATOM 697 C CA . ALA A 1 83 ? 2.551 -1.938 -15.494 1.00 92.94 83 ALA A CA 1
ATOM 698 C C . ALA A 1 83 ? 3.224 -0.855 -16.354 1.00 92.94 83 ALA A C 1
ATOM 700 O O . ALA A 1 83 ? 3.640 -1.133 -17.479 1.00 92.94 83 ALA A O 1
ATOM 701 N N . ALA A 1 84 ? 3.395 0.354 -15.808 1.00 93.25 84 ALA A N 1
ATOM 702 C CA . ALA A 1 84 ? 4.096 1.436 -16.492 1.00 93.25 84 ALA A CA 1
ATOM 703 C C . ALA A 1 84 ? 5.554 1.060 -16.800 1.00 93.25 84 ALA A C 1
ATOM 705 O O . ALA A 1 84 ? 6.009 1.261 -17.924 1.00 93.25 84 ALA A O 1
ATOM 706 N N . GLN A 1 85 ? 6.260 0.452 -15.842 1.00 94.44 85 GLN A N 1
ATOM 707 C CA . GLN A 1 85 ? 7.646 0.023 -16.018 1.00 94.44 85 GLN A CA 1
ATOM 708 C C . GLN A 1 85 ? 7.790 -1.010 -17.143 1.00 94.44 85 GLN A C 1
ATOM 710 O O . GLN A 1 85 ? 8.688 -0.879 -17.972 1.00 94.44 85 GLN A O 1
ATOM 715 N N . ILE A 1 86 ? 6.901 -2.008 -17.207 1.00 92.50 86 ILE A N 1
ATOM 716 C CA . ILE A 1 86 ? 6.913 -3.026 -18.269 1.00 92.50 86 ILE A CA 1
ATOM 717 C C . ILE A 1 86 ? 6.696 -2.374 -19.639 1.00 92.50 86 ILE A C 1
ATOM 719 O O . ILE A 1 86 ? 7.443 -2.662 -20.574 1.00 92.50 86 ILE A O 1
ATOM 723 N N . ILE A 1 87 ? 5.704 -1.484 -19.755 1.00 91.31 87 ILE A N 1
ATOM 724 C CA . ILE A 1 87 ? 5.374 -0.803 -21.015 1.00 91.31 87 ILE A CA 1
ATOM 725 C C . ILE A 1 87 ? 6.541 0.078 -21.472 1.00 91.31 87 ILE A C 1
ATOM 727 O O . ILE A 1 87 ? 6.969 -0.018 -22.621 1.00 91.31 87 ILE A O 1
ATOM 731 N N . ILE A 1 88 ? 7.082 0.905 -20.572 1.00 91.00 88 ILE A N 1
ATOM 732 C CA . ILE A 1 88 ? 8.204 1.798 -20.875 1.00 91.00 88 ILE A CA 1
ATOM 733 C C . ILE A 1 88 ? 9.443 0.986 -21.262 1.00 91.00 88 ILE A C 1
ATOM 735 O O . ILE A 1 88 ? 10.065 1.288 -22.277 1.00 91.00 88 ILE A O 1
ATOM 739 N N . SER A 1 89 ? 9.774 -0.064 -20.507 1.00 90.25 89 SER A N 1
ATOM 740 C CA . SER A 1 89 ? 10.921 -0.928 -20.799 1.00 90.25 89 SER A CA 1
ATOM 741 C C . SER A 1 89 ? 10.790 -1.594 -22.168 1.00 90.25 89 SER A C 1
ATOM 743 O O . SER A 1 89 ? 11.713 -1.521 -22.978 1.00 90.25 89 SER A O 1
ATOM 745 N N . ALA A 1 90 ? 9.622 -2.167 -22.477 1.00 86.56 90 ALA A N 1
ATOM 746 C CA . ALA A 1 90 ? 9.368 -2.787 -23.774 1.00 86.56 90 ALA A CA 1
ATOM 747 C C . ALA A 1 90 ? 9.487 -1.780 -24.932 1.00 86.56 90 ALA A C 1
ATOM 749 O O . ALA A 1 90 ? 10.127 -2.079 -25.940 1.00 86.56 90 ALA A O 1
ATOM 750 N N . LEU A 1 91 ? 8.930 -0.572 -24.773 1.00 86.81 91 LEU A N 1
ATOM 751 C CA . LEU A 1 91 ? 9.027 0.504 -25.764 1.00 86.81 91 LEU A CA 1
ATOM 752 C C . LEU A 1 91 ? 10.475 0.953 -25.983 1.00 86.81 91 LEU A C 1
ATOM 754 O O . LEU A 1 91 ? 10.912 1.056 -27.126 1.00 86.81 91 LEU A O 1
ATOM 758 N N . MET A 1 92 ? 11.227 1.182 -24.903 1.00 86.00 92 MET A N 1
ATOM 759 C CA . MET A 1 92 ? 12.624 1.618 -24.974 1.00 86.00 92 MET A CA 1
ATOM 760 C C . MET A 1 92 ? 13.527 0.538 -25.576 1.00 86.00 92 MET A C 1
ATOM 762 O O . MET A 1 92 ? 14.431 0.854 -26.344 1.00 86.00 92 MET A O 1
ATOM 766 N N . MET A 1 93 ? 13.283 -0.740 -25.270 1.00 83.94 93 MET A N 1
ATOM 767 C CA . MET A 1 93 ? 14.028 -1.855 -25.863 1.00 83.94 93 MET A CA 1
ATOM 768 C C . MET A 1 93 ? 13.722 -2.043 -27.354 1.00 83.94 93 MET A C 1
ATOM 770 O O . MET A 1 93 ? 14.632 -2.361 -28.118 1.00 83.94 93 MET A O 1
ATOM 774 N N . ALA A 1 94 ? 12.467 -1.850 -27.774 1.00 81.31 94 ALA A N 1
ATOM 775 C CA . ALA A 1 94 ? 12.075 -1.938 -29.181 1.00 81.31 94 ALA A CA 1
ATOM 776 C C . ALA A 1 94 ? 12.583 -0.741 -30.001 1.00 81.31 94 ALA A C 1
ATOM 778 O O . ALA A 1 94 ? 12.956 -0.897 -31.163 1.00 81.31 94 ALA A O 1
ATOM 779 N N . LEU A 1 95 ? 12.607 0.447 -29.391 1.00 80.62 95 LEU A N 1
ATOM 780 C CA . LEU A 1 95 ? 13.028 1.700 -30.005 1.00 80.62 95 LEU A CA 1
ATOM 781 C C . LEU A 1 95 ? 14.079 2.377 -29.105 1.00 80.62 95 LEU A C 1
ATOM 783 O O . LEU A 1 95 ? 13.718 3.203 -28.261 1.00 80.62 95 LEU A O 1
ATOM 787 N N . PRO A 1 96 ? 15.381 2.069 -29.273 1.00 72.50 96 PRO A N 1
ATOM 788 C CA . PRO A 1 96 ? 16.45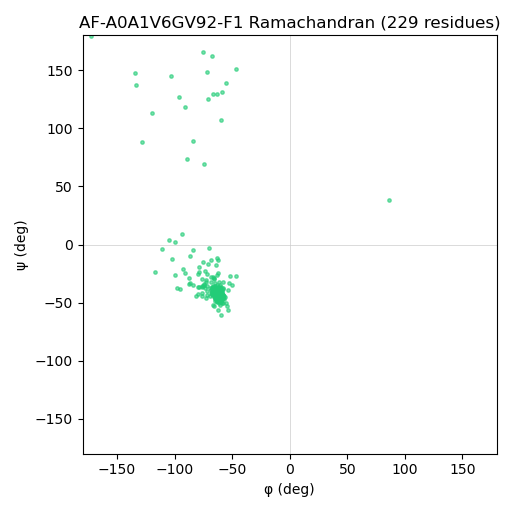6 2.690 -28.501 1.00 72.50 96 PRO A CA 1
ATOM 789 C C . PRO A 1 96 ? 16.709 4.128 -28.988 1.00 72.50 96 PRO A C 1
ATOM 791 O O . PRO A 1 96 ? 17.716 4.431 -29.621 1.00 72.50 96 PRO A O 1
ATOM 794 N N . ILE A 1 97 ? 15.748 5.014 -28.724 1.00 76.19 97 ILE A N 1
ATOM 795 C CA . ILE A 1 97 ? 15.748 6.422 -29.153 1.00 76.19 97 ILE A CA 1
ATOM 796 C C . ILE A 1 97 ? 16.644 7.268 -28.234 1.00 76.19 97 ILE A C 1
ATOM 798 O O . ILE A 1 97 ? 17.151 8.313 -28.636 1.00 76.19 97 ILE A O 1
ATOM 802 N N . LEU A 1 98 ? 16.843 6.824 -26.988 1.00 79.75 98 LEU A N 1
ATOM 803 C CA . LEU A 1 98 ? 17.592 7.551 -25.968 1.00 79.75 98 LEU A CA 1
ATOM 804 C C . LEU A 1 98 ? 19.000 6.969 -25.764 1.00 79.75 98 LEU A C 1
ATOM 806 O O . LEU A 1 98 ? 19.168 5.751 -25.782 1.00 79.75 98 LEU A O 1
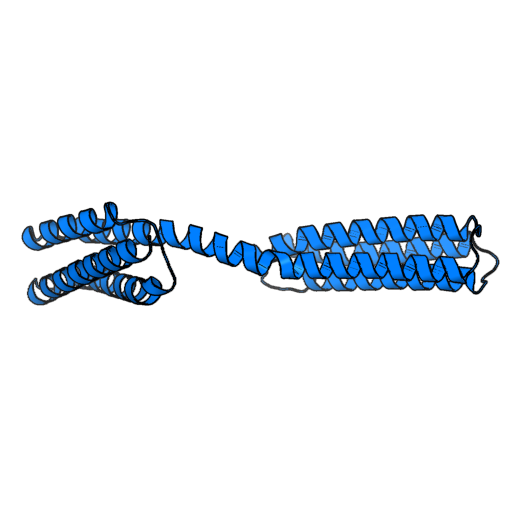ATOM 810 N N . PRO A 1 99 ? 20.014 7.808 -25.484 1.00 86.50 99 PRO A N 1
ATOM 811 C CA . PRO A 1 99 ? 21.290 7.325 -24.978 1.00 86.50 99 PRO A CA 1
ATOM 812 C C . PRO A 1 99 ? 21.157 6.745 -23.559 1.00 86.50 99 PRO A C 1
ATOM 814 O O . PRO A 1 99 ? 20.206 7.023 -22.825 1.00 86.50 99 PRO A O 1
ATOM 817 N N . LEU A 1 100 ? 22.155 5.961 -23.143 1.00 87.31 100 LEU A N 1
ATOM 818 C CA . LEU A 1 100 ? 22.161 5.236 -21.865 1.00 87.31 100 LEU A CA 1
ATOM 819 C C . LEU A 1 100 ? 22.000 6.149 -20.636 1.00 87.31 100 LEU A C 1
ATOM 821 O O . LEU A 1 100 ? 21.245 5.836 -19.714 1.00 87.31 100 LEU A O 1
ATOM 825 N N . THR A 1 101 ? 22.704 7.281 -20.619 1.00 89.44 101 THR A N 1
ATOM 826 C CA . THR A 1 101 ? 22.735 8.207 -19.478 1.00 89.44 101 THR A CA 1
ATOM 827 C C . THR A 1 101 ? 21.363 8.815 -19.160 1.00 89.44 101 THR A C 1
ATOM 829 O O . THR A 1 101 ? 20.899 8.632 -18.032 1.00 89.44 101 THR A O 1
ATOM 832 N N . PRO A 1 102 ? 20.664 9.491 -20.098 1.00 89.38 102 PRO A N 1
ATOM 833 C CA . PRO A 1 102 ? 19.351 10.066 -19.801 1.00 89.38 102 PRO A CA 1
ATOM 834 C C . PRO A 1 102 ? 18.296 9.004 -19.484 1.00 89.38 102 PRO A C 1
ATOM 836 O O . PRO A 1 102 ? 17.454 9.238 -18.621 1.00 89.38 102 PRO A O 1
ATOM 839 N N . LEU A 1 103 ? 18.370 7.821 -20.106 1.00 89.06 103 LEU A N 1
ATOM 840 C CA . LEU A 1 103 ? 17.495 6.700 -19.762 1.00 89.06 103 LEU A CA 1
ATOM 841 C C . LEU A 1 103 ? 17.664 6.286 -18.291 1.00 89.06 103 LEU A C 1
ATOM 843 O O . LEU A 1 103 ? 16.686 6.093 -17.572 1.00 89.06 103 LEU A O 1
ATOM 847 N N . THR A 1 104 ? 18.911 6.153 -17.837 1.00 89.88 104 THR A N 1
ATOM 848 C CA . THR A 1 104 ? 19.205 5.748 -16.456 1.00 89.88 104 THR A CA 1
ATOM 849 C C . THR A 1 104 ? 18.680 6.782 -15.461 1.00 89.88 104 THR A C 1
ATOM 851 O O . THR A 1 104 ? 18.040 6.420 -14.475 1.00 89.88 104 THR A O 1
ATOM 854 N N . ILE A 1 105 ? 18.884 8.073 -15.746 1.00 92.19 105 ILE A N 1
ATOM 855 C CA . ILE A 1 105 ? 18.360 9.174 -14.923 1.00 92.19 105 ILE A CA 1
ATOM 856 C C . ILE A 1 105 ? 16.829 9.122 -14.862 1.00 92.19 105 ILE A C 1
ATOM 858 O O . ILE A 1 105 ? 16.257 9.234 -13.779 1.00 92.19 105 ILE A O 1
ATOM 862 N N . PHE A 1 106 ? 16.166 8.895 -16.000 1.00 92.31 106 PHE A N 1
ATOM 863 C CA . PHE A 1 106 ? 14.713 8.762 -16.064 1.00 92.31 106 PHE A CA 1
ATOM 864 C C . PHE A 1 106 ? 14.196 7.641 -15.148 1.00 92.31 106 PHE A C 1
ATOM 866 O O . PHE A 1 106 ? 13.284 7.874 -14.353 1.00 92.31 106 PHE A O 1
ATOM 873 N N . TYR A 1 107 ? 14.813 6.455 -15.183 1.00 93.00 107 TYR A N 1
ATOM 874 C CA . TYR A 1 107 ? 14.413 5.350 -14.307 1.00 93.00 107 TYR A CA 1
ATOM 875 C C . TYR A 1 107 ? 14.646 5.634 -12.823 1.00 93.00 107 TYR A C 1
ATOM 877 O O . TYR A 1 107 ? 13.804 5.274 -11.999 1.00 93.00 107 TYR A O 1
ATOM 885 N N . ILE A 1 108 ? 15.747 6.302 -12.472 1.00 93.69 108 ILE A N 1
ATOM 886 C CA . ILE A 1 108 ? 16.024 6.700 -11.085 1.00 93.69 108 ILE A CA 1
ATOM 887 C C . ILE A 1 108 ? 14.949 7.669 -10.581 1.00 93.69 108 ILE A C 1
ATOM 889 O O . ILE A 1 108 ? 14.441 7.487 -9.475 1.00 93.69 108 ILE A O 1
ATOM 893 N N . ILE A 1 109 ? 14.568 8.665 -11.387 1.00 94.88 109 ILE A N 1
ATOM 894 C CA . ILE A 1 109 ? 13.516 9.628 -11.029 1.00 94.88 109 ILE A CA 1
ATOM 895 C C . ILE A 1 109 ? 12.173 8.913 -10.856 1.00 94.88 109 ILE A C 1
ATOM 897 O O . ILE A 1 109 ? 11.488 9.128 -9.856 1.00 94.88 109 ILE A O 1
ATOM 901 N N . LEU A 1 110 ? 11.812 8.037 -11.799 1.00 92.81 110 LEU A N 1
ATOM 902 C CA . LEU A 1 110 ? 10.556 7.290 -11.757 1.00 92.81 110 LEU A CA 1
ATOM 903 C C . LEU A 1 110 ? 10.476 6.392 -10.512 1.00 92.81 110 LEU A C 1
ATOM 905 O O . LEU A 1 110 ? 9.462 6.385 -9.813 1.00 92.81 110 LEU A O 1
ATOM 909 N N . LEU A 1 111 ? 11.563 5.678 -10.203 1.00 93.19 111 LEU A N 1
ATOM 910 C CA . LEU A 1 111 ? 11.675 4.861 -8.997 1.00 93.19 111 LEU A CA 1
ATOM 911 C C . LEU A 1 111 ? 11.610 5.720 -7.727 1.00 93.19 111 LEU A C 1
ATOM 913 O O . LEU A 1 111 ? 10.893 5.374 -6.792 1.00 93.19 111 LEU A O 1
ATOM 917 N N . GLY A 1 112 ? 12.325 6.846 -7.691 1.00 90.56 112 GLY A N 1
ATOM 918 C CA . GLY A 1 112 ? 12.322 7.767 -6.556 1.00 90.56 112 GLY A CA 1
ATOM 919 C C . GLY A 1 112 ? 10.924 8.304 -6.254 1.00 90.56 112 GLY A C 1
ATOM 920 O O . GLY A 1 112 ? 10.482 8.253 -5.107 1.00 90.56 112 GLY A O 1
ATOM 921 N N . LEU A 1 113 ? 10.191 8.735 -7.286 1.00 92.88 113 LEU A N 1
ATOM 922 C CA . LEU A 1 113 ? 8.808 9.192 -7.146 1.00 92.88 113 LEU A CA 1
ATOM 923 C C . LEU A 1 113 ? 7.904 8.080 -6.602 1.00 92.88 113 LEU A C 1
ATOM 925 O O . LEU A 1 113 ? 7.135 8.313 -5.669 1.00 92.88 113 LEU A O 1
ATOM 929 N N . TYR A 1 114 ? 8.029 6.866 -7.143 1.00 91.75 114 TYR A N 1
ATOM 930 C CA . TYR A 1 114 ? 7.288 5.708 -6.651 1.00 91.75 114 TYR A CA 1
ATOM 931 C C . TYR A 1 114 ? 7.571 5.431 -5.167 1.00 91.75 114 TYR A C 1
ATOM 933 O O . TYR A 1 114 ? 6.632 5.253 -4.393 1.00 91.75 114 TYR A O 1
ATOM 941 N N . LEU A 1 115 ? 8.840 5.446 -4.747 1.00 90.06 115 LEU A N 1
ATOM 942 C CA . LEU A 1 115 ? 9.219 5.207 -3.353 1.00 90.06 115 LEU A CA 1
ATOM 943 C C . LEU A 1 115 ? 8.686 6.294 -2.414 1.00 90.06 115 LEU A C 1
ATOM 945 O O . LEU A 1 115 ? 8.176 5.965 -1.345 1.00 90.06 115 LEU A O 1
ATOM 949 N N . ILE A 1 116 ? 8.743 7.568 -2.817 1.00 88.75 116 ILE A N 1
ATOM 950 C CA . ILE A 1 116 ? 8.172 8.678 -2.039 1.00 88.75 116 ILE A CA 1
ATOM 951 C C . ILE A 1 11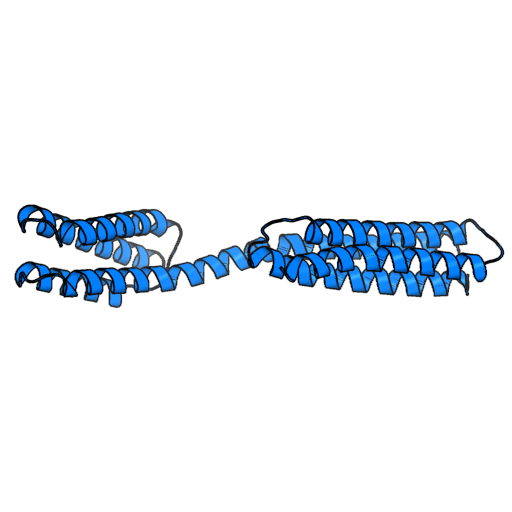6 ? 6.669 8.461 -1.848 1.00 88.75 116 ILE A C 1
ATOM 953 O O . ILE A 1 116 ? 6.187 8.492 -0.718 1.00 88.75 116 ILE A O 1
ATOM 957 N N . LEU A 1 117 ? 5.937 8.169 -2.928 1.00 86.56 117 LEU A N 1
ATOM 958 C CA . LEU A 1 117 ? 4.495 7.917 -2.869 1.00 86.56 117 LEU A CA 1
ATOM 959 C C . LEU A 1 117 ? 4.156 6.676 -2.035 1.00 86.56 117 LEU A C 1
ATOM 961 O O . LEU A 1 117 ? 3.199 6.705 -1.264 1.00 86.56 117 LEU A O 1
ATOM 965 N N . ALA A 1 118 ? 4.949 5.609 -2.143 1.00 85.38 118 ALA A N 1
ATOM 966 C CA . ALA A 1 118 ? 4.778 4.397 -1.350 1.00 85.38 118 ALA A CA 1
ATOM 967 C C . ALA A 1 118 ? 4.975 4.675 0.149 1.00 85.38 118 ALA A C 1
ATOM 969 O O . ALA A 1 118 ? 4.153 4.262 0.968 1.00 85.38 118 ALA A O 1
ATOM 970 N N . VAL A 1 119 ? 6.010 5.437 0.519 1.00 83.62 119 VAL A N 1
ATOM 971 C CA . VAL A 1 119 ? 6.230 5.880 1.904 1.00 83.62 119 VAL A CA 1
ATOM 972 C C . VAL A 1 119 ? 5.080 6.780 2.363 1.00 83.62 119 VAL A C 1
ATOM 974 O O . VAL A 1 119 ? 4.514 6.550 3.429 1.00 83.62 119 VAL A O 1
ATOM 977 N N . SER A 1 120 ? 4.654 7.756 1.559 1.00 79.94 120 SER A N 1
ATOM 978 C CA . SER A 1 120 ? 3.507 8.612 1.890 1.00 79.94 120 SER A CA 1
ATOM 979 C C . SER A 1 120 ? 2.210 7.819 2.071 1.00 79.94 120 SER A C 1
ATOM 981 O O . SER A 1 120 ? 1.436 8.139 2.972 1.00 79.94 120 SER A O 1
ATOM 983 N N . ALA A 1 121 ? 1.981 6.766 1.284 1.00 76.38 121 ALA A N 1
ATOM 984 C CA . ALA A 1 121 ? 0.822 5.888 1.434 1.00 76.38 121 ALA A CA 1
ATOM 985 C C . ALA A 1 121 ? 0.842 5.128 2.772 1.00 76.38 121 ALA A C 1
ATOM 987 O O . ALA A 1 121 ? -0.207 4.952 3.392 1.00 76.38 121 ALA A O 1
ATOM 988 N N . VAL A 1 122 ? 2.031 4.739 3.246 1.00 72.88 122 VAL A N 1
ATOM 989 C CA . VAL A 1 122 ? 2.216 4.063 4.539 1.00 72.88 122 VAL A CA 1
ATOM 990 C C . VAL A 1 122 ? 2.100 5.041 5.719 1.00 72.88 122 VAL A C 1
ATOM 992 O O . VAL A 1 122 ? 1.431 4.737 6.706 1.00 72.88 122 VAL A O 1
ATOM 995 N N . TYR A 1 123 ? 2.723 6.223 5.640 1.00 65.50 123 TYR A N 1
ATOM 996 C CA . TYR A 1 123 ? 2.841 7.152 6.776 1.00 65.50 123 TYR A CA 1
ATOM 997 C C . TYR A 1 123 ? 1.758 8.237 6.827 1.00 65.50 123 TYR A C 1
ATOM 999 O O . TYR A 1 123 ? 1.266 8.556 7.910 1.00 65.50 123 TYR A O 1
ATOM 1007 N N . GLY A 1 124 ? 1.343 8.783 5.682 1.00 57.06 124 GLY A N 1
ATOM 1008 C CA . GLY A 1 124 ? 0.460 9.954 5.589 1.00 57.06 124 GLY A CA 1
ATOM 1009 C C . GLY A 1 124 ? -0.933 9.764 6.197 1.00 57.06 124 GLY A C 1
ATOM 1010 O O . GLY A 1 124 ? -1.643 10.737 6.432 1.00 57.06 124 GLY A O 1
ATOM 1011 N N . LYS A 1 125 ? -1.334 8.526 6.505 1.00 53.69 125 LYS A N 1
ATOM 1012 C CA . LYS A 1 125 ? -2.636 8.228 7.115 1.00 53.69 125 LYS A CA 1
ATOM 1013 C C . LYS A 1 125 ? -2.582 7.738 8.561 1.00 53.69 125 LYS A C 1
ATOM 1015 O O . LYS A 1 125 ? -3.643 7.645 9.175 1.00 53.69 125 LYS A O 1
ATOM 1020 N N . LYS A 1 126 ? -1.402 7.525 9.161 1.00 51.75 126 LYS A N 1
ATOM 1021 C CA . LYS A 1 126 ? -1.308 7.233 10.608 1.00 51.75 126 LYS A CA 1
ATOM 1022 C C . LYS A 1 126 ? -1.865 8.399 11.446 1.00 51.75 126 LYS A C 1
ATOM 1024 O O . LYS A 1 126 ? -2.520 8.162 12.458 1.00 51.75 126 LYS A O 1
ATOM 1029 N N . GLU A 1 127 ? -1.719 9.626 10.946 1.00 46.38 127 GLU A N 1
ATOM 1030 C CA . GLU A 1 127 ? -2.244 10.852 11.561 1.00 46.38 127 GLU A CA 1
ATOM 1031 C C . GLU A 1 127 ? -3.767 11.012 11.361 1.00 46.38 127 GLU A C 1
ATOM 1033 O O . GLU A 1 127 ? -4.489 11.310 12.309 1.00 46.38 127 GLU A O 1
ATOM 1038 N N . ILE A 1 128 ? -4.291 10.717 10.161 1.00 48.31 128 ILE A N 1
ATOM 1039 C CA . ILE A 1 128 ? -5.731 10.841 9.843 1.00 48.31 128 ILE A CA 1
ATOM 1040 C C . ILE A 1 128 ? -6.571 9.811 10.623 1.00 48.31 128 ILE A C 1
ATOM 1042 O O . ILE A 1 128 ? -7.658 10.125 11.111 1.00 48.31 128 ILE A O 1
ATOM 1046 N N . TYR A 1 129 ? -6.061 8.587 10.802 1.00 42.62 129 TYR A N 1
ATOM 1047 C CA . TYR A 1 129 ? -6.753 7.556 11.584 1.00 42.62 129 TYR A CA 1
ATOM 1048 C C . TYR A 1 129 ? -6.610 7.723 13.100 1.00 42.62 129 TYR A C 1
ATOM 1050 O O . TYR A 1 129 ? -7.448 7.170 13.815 1.00 42.62 129 TYR A O 1
ATOM 1058 N N . ARG A 1 130 ? -5.613 8.471 13.604 1.00 46.47 130 ARG A N 1
ATOM 1059 C CA . ARG A 1 130 ? -5.592 8.872 15.022 1.00 46.47 130 ARG A CA 1
ATOM 1060 C C . ARG A 1 130 ? -6.813 9.743 15.312 1.00 46.47 130 ARG A C 1
ATOM 1062 O O . ARG A 1 130 ? -7.596 9.411 16.190 1.00 46.47 130 ARG A O 1
ATOM 1069 N N . THR A 1 131 ? -7.059 10.740 14.467 1.00 47.84 131 THR A N 1
ATOM 1070 C CA . THR A 1 131 ? -8.175 11.683 14.624 1.00 47.84 131 THR A CA 1
ATOM 1071 C C . THR A 1 131 ? -9.557 11.040 14.410 1.00 47.84 131 THR A C 1
ATOM 1073 O O . THR A 1 131 ? -10.488 11.323 15.162 1.00 47.84 131 THR A O 1
ATOM 1076 N N . ALA A 1 132 ? -9.713 10.131 13.436 1.00 43.09 132 ALA A N 1
ATOM 1077 C CA . ALA A 1 132 ? -11.012 9.506 13.135 1.00 43.09 132 ALA A CA 1
ATOM 1078 C C . ALA A 1 132 ? -11.400 8.349 14.082 1.00 43.09 132 ALA A C 1
ATOM 1080 O O . ALA A 1 132 ? -12.576 8.193 14.426 1.00 43.09 132 ALA A O 1
ATOM 1081 N N . ARG A 1 133 ? -10.427 7.535 14.523 1.00 42.91 133 ARG A N 1
ATOM 1082 C CA . ARG A 1 133 ? -10.676 6.458 15.500 1.00 42.91 133 ARG A CA 1
ATOM 1083 C C . ARG A 1 133 ? -11.065 7.039 16.847 1.00 42.91 133 ARG A C 1
ATOM 1085 O O . ARG A 1 133 ? -12.028 6.580 17.449 1.00 42.91 133 ARG A O 1
ATOM 1092 N N . GLU A 1 134 ? -10.360 8.092 17.243 1.00 49.47 134 GLU A N 1
ATOM 1093 C CA . GLU A 1 134 ? -10.725 8.885 18.395 1.00 49.47 134 GLU A CA 1
ATOM 1094 C C . GLU A 1 134 ? -12.182 9.349 18.279 1.00 49.47 134 GLU A C 1
ATOM 1096 O O . GLU A 1 134 ? -12.979 8.970 19.120 1.00 49.47 134 GLU A O 1
ATOM 1101 N N . ALA A 1 135 ? -12.599 10.041 17.216 1.00 49.00 135 ALA A N 1
ATOM 1102 C CA . ALA A 1 135 ? -13.984 10.520 17.099 1.00 49.00 135 ALA A CA 1
ATOM 1103 C C . ALA A 1 135 ? -15.073 9.414 17.173 1.00 49.00 135 ALA A C 1
ATOM 1105 O O . ALA A 1 135 ? -16.160 9.659 17.697 1.00 49.00 135 ALA A O 1
ATOM 1106 N N . THR A 1 136 ? -14.792 8.192 16.700 1.00 43.59 136 THR A N 1
ATOM 1107 C CA . THR A 1 136 ? -15.783 7.092 16.630 1.00 43.59 136 THR A CA 1
ATOM 1108 C C . THR A 1 136 ? -15.867 6.262 17.926 1.00 43.59 136 THR A C 1
ATOM 1110 O O . THR A 1 136 ? -16.957 5.847 18.326 1.00 43.59 136 THR A O 1
ATOM 1113 N N . GLU A 1 137 ? -14.751 6.072 18.642 1.00 51.53 137 GLU A N 1
ATOM 1114 C CA . GLU A 1 137 ? -14.724 5.452 19.988 1.00 51.53 137 GLU A CA 1
ATOM 1115 C C . GLU A 1 137 ? -15.390 6.351 21.063 1.00 51.53 137 GLU A C 1
ATOM 1117 O O . GLU A 1 137 ? -15.710 5.905 22.161 1.00 51.53 137 GLU A O 1
ATOM 1122 N N . LYS A 1 138 ? -15.651 7.625 20.742 1.00 55.19 138 LYS A N 1
ATOM 1123 C CA . LYS A 1 138 ? -16.059 8.657 21.710 1.00 55.19 138 LYS A CA 1
ATOM 1124 C C . LYS A 1 138 ? -17.572 8.915 21.766 1.00 55.19 138 LYS A C 1
ATOM 1126 O O . LYS A 1 138 ? -18.123 9.041 22.857 1.00 55.19 138 LYS A O 1
ATOM 1131 N N . VAL A 1 139 ? -18.281 8.872 20.630 1.00 55.97 139 VAL A N 1
ATOM 1132 C CA . VAL A 1 139 ? -19.767 8.821 20.614 1.00 55.97 139 VAL A CA 1
ATOM 1133 C C . VAL A 1 139 ? -20.270 7.506 21.220 1.00 55.97 139 VAL A C 1
ATOM 1135 O O . VAL A 1 139 ? -21.335 7.456 21.834 1.00 55.97 139 VAL A O 1
ATOM 1138 N N . THR A 1 140 ? -19.481 6.438 21.090 1.00 62.66 140 THR A N 1
ATOM 1139 C CA . THR A 1 140 ? -19.786 5.143 21.696 1.00 62.66 140 THR A CA 1
ATOM 1140 C C . THR A 1 140 ? -19.589 5.150 23.209 1.00 62.66 140 THR A C 1
ATOM 1142 O O . THR A 1 140 ? -20.396 4.511 23.870 1.00 62.66 140 THR A O 1
ATOM 1145 N N . PHE A 1 141 ? -18.645 5.908 23.790 1.00 72.62 141 PHE A N 1
ATOM 1146 C CA . PHE A 1 141 ? -18.483 5.979 25.253 1.00 72.62 141 PHE A CA 1
ATOM 1147 C C . PHE A 1 141 ? -19.743 6.488 25.966 1.00 72.62 141 PHE A C 1
ATOM 1149 O O . PHE A 1 141 ? -20.336 5.738 26.736 1.00 72.62 141 PHE A O 1
ATOM 1156 N N . ILE A 1 142 ? -20.200 7.715 25.677 1.00 76.31 142 ILE A N 1
ATOM 1157 C CA . ILE A 1 142 ? -21.385 8.298 26.341 1.00 76.31 142 ILE A CA 1
ATOM 1158 C C . ILE A 1 142 ? -22.625 7.432 26.098 1.00 76.31 142 ILE A C 1
ATOM 1160 O O . ILE A 1 142 ? -23.392 7.173 27.022 1.00 76.31 142 ILE A O 1
ATOM 1164 N N . ARG A 1 143 ? -22.783 6.908 24.876 1.00 74.81 143 ARG A N 1
ATOM 1165 C CA . ARG A 1 143 ? -23.898 6.023 24.528 1.00 74.81 143 ARG A CA 1
ATOM 1166 C C . ARG A 1 143 ? -23.854 4.694 25.291 1.00 74.81 143 ARG A C 1
ATOM 1168 O O . ARG A 1 143 ? -24.868 4.293 25.852 1.00 74.81 143 ARG A O 1
ATOM 1175 N N . THR A 1 144 ? -22.691 4.050 25.370 1.00 76.44 144 THR A N 1
ATOM 1176 C CA . THR A 1 144 ? -22.495 2.797 26.122 1.00 76.44 144 THR A CA 1
ATOM 1177 C C . THR A 1 144 ? -22.709 3.029 27.614 1.00 76.44 144 THR A C 1
ATOM 1179 O O . THR A 1 144 ? -23.346 2.215 28.277 1.00 76.44 144 THR A O 1
ATOM 1182 N N . LEU A 1 145 ? -22.246 4.168 28.135 1.00 80.31 145 LEU A N 1
ATOM 1183 C CA . LEU A 1 145 ? -22.432 4.566 29.525 1.00 80.31 145 LEU A CA 1
ATOM 1184 C C . LEU A 1 145 ? -23.922 4.735 29.857 1.00 80.31 145 LEU A C 1
ATOM 1186 O O . LEU A 1 145 ? -24.403 4.149 30.826 1.00 80.31 145 LEU A O 1
ATOM 1190 N N . SER A 1 146 ? -24.672 5.458 29.014 1.00 82.38 146 SER A N 1
ATOM 1191 C CA . SER A 1 146 ? -26.129 5.595 29.143 1.00 82.38 146 SER A CA 1
ATOM 1192 C C . SER A 1 146 ? -26.849 4.246 29.070 1.00 82.38 146 SER A C 1
ATOM 1194 O O . SER A 1 146 ? -27.733 3.979 29.882 1.00 82.38 146 SER A O 1
ATOM 1196 N N . GLU A 1 147 ? -26.462 3.372 28.137 1.00 81.94 147 GLU A N 1
ATOM 1197 C CA . GLU A 1 147 ? -27.059 2.040 27.980 1.00 81.94 147 GLU A CA 1
ATOM 1198 C C . GLU A 1 147 ? -26.767 1.118 29.178 1.00 81.94 147 GLU A C 1
ATOM 1200 O O . GLU A 1 147 ? -27.619 0.316 29.562 1.00 81.94 147 GLU A O 1
ATOM 1205 N N . SER A 1 148 ? -25.583 1.204 29.789 1.00 80.19 148 SER A N 1
ATOM 1206 C CA . SER A 1 148 ? -25.237 0.427 30.989 1.00 80.19 148 SER A CA 1
ATOM 1207 C C . SER A 1 148 ? -25.971 0.923 32.238 1.00 80.19 148 SER A C 1
ATOM 1209 O O . SER A 1 148 ? -26.463 0.106 33.022 1.00 80.19 148 SER A O 1
ATOM 1211 N N . ILE A 1 149 ? -26.119 2.242 32.400 1.00 82.75 149 ILE A N 1
ATOM 1212 C CA . ILE A 1 149 ? -26.904 2.834 33.496 1.00 82.75 149 ILE A CA 1
ATOM 1213 C C . ILE A 1 149 ? -28.376 2.423 33.379 1.00 82.75 149 ILE A C 1
ATOM 1215 O O . ILE A 1 149 ? -28.967 1.978 34.363 1.00 82.75 149 ILE A O 1
ATOM 1219 N N . GLU A 1 150 ? -28.957 2.495 32.178 1.00 83.19 150 GLU A N 1
ATOM 1220 C CA . GLU A 1 150 ? -30.363 2.137 31.967 1.00 83.19 150 GLU A CA 1
ATOM 1221 C C . GLU A 1 150 ? -30.617 0.637 32.166 1.00 83.19 150 GLU A C 1
ATOM 1223 O O . GLU A 1 150 ? -31.588 0.252 32.819 1.00 83.19 150 GLU A O 1
ATOM 1228 N N . ARG A 1 151 ? -29.709 -0.227 31.690 1.00 81.62 151 ARG A N 1
ATOM 1229 C CA . ARG A 1 151 ? -29.770 -1.673 31.964 1.00 81.62 151 ARG A CA 1
ATOM 1230 C C . ARG A 1 151 ? -29.740 -1.974 33.457 1.00 81.62 151 ARG A C 1
ATOM 1232 O O . ARG A 1 151 ? -30.545 -2.768 33.935 1.00 81.62 151 ARG A O 1
ATOM 1239 N N . THR A 1 152 ? -28.863 -1.294 34.190 1.00 80.00 152 THR A N 1
ATOM 1240 C CA . THR A 1 152 ? -28.770 -1.434 35.646 1.00 80.00 152 THR A CA 1
ATOM 1241 C C . THR A 1 152 ? -30.057 -0.952 36.321 1.00 80.00 152 THR A C 1
ATOM 1243 O O . THR A 1 152 ? -30.592 -1.640 37.185 1.00 80.00 152 THR A O 1
ATOM 1246 N N . ARG A 1 153 ? -30.632 0.172 35.870 1.00 79.94 153 ARG A N 1
ATOM 1247 C CA . ARG A 1 153 ? -31.895 0.728 36.386 1.00 79.94 153 ARG A CA 1
ATOM 1248 C C . ARG A 1 153 ? -33.087 -0.213 36.213 1.00 79.94 153 ARG A C 1
ATOM 1250 O O . ARG A 1 153 ? -33.945 -0.265 37.095 1.00 79.94 153 ARG A O 1
ATOM 1257 N N . MET A 1 154 ? -33.156 -0.948 35.102 1.00 78.12 154 MET A N 1
ATOM 1258 C CA . MET A 1 154 ? -34.231 -1.918 34.856 1.00 78.12 154 MET A CA 1
ATOM 1259 C C . MET A 1 154 ? -34.192 -3.111 35.823 1.00 78.12 154 MET A C 1
ATOM 1261 O O . MET A 1 154 ? -35.246 -3.666 36.123 1.00 78.12 154 MET A O 1
ATOM 1265 N N . GLY A 1 155 ? -33.011 -3.475 36.337 1.00 70.94 155 GLY A N 1
ATOM 1266 C CA . GLY A 1 155 ? -32.827 -4.570 37.297 1.00 70.94 155 GLY A CA 1
A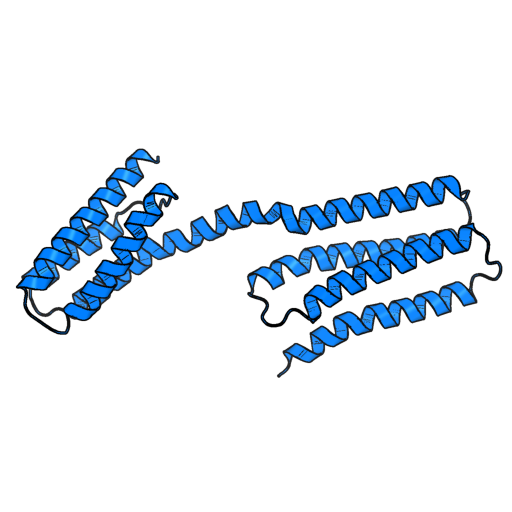TOM 1267 C C . GLY A 1 155 ? -33.070 -4.200 38.767 1.00 70.94 155 GLY A C 1
ATOM 1268 O O . GLY A 1 155 ? -33.033 -5.079 39.623 1.00 70.94 155 GLY A O 1
ATOM 1269 N N . VAL A 1 156 ? -33.323 -2.924 39.081 1.00 78.00 156 VAL A N 1
ATOM 1270 C CA . VAL A 1 156 ? -33.487 -2.432 40.460 1.00 78.00 156 VAL A CA 1
ATOM 1271 C C . VAL A 1 156 ? -34.964 -2.360 40.853 1.00 78.00 156 VAL A C 1
ATOM 1273 O O . VAL A 1 156 ? -35.766 -1.689 40.197 1.00 78.00 156 VAL A O 1
ATOM 1276 N N . SER A 1 157 ? -35.306 -2.992 41.981 1.00 74.06 157 SER A N 1
ATOM 1277 C CA . SER A 1 157 ? -36.646 -2.916 42.593 1.00 74.06 157 SER A CA 1
ATOM 1278 C C . SER A 1 157 ? -36.788 -1.773 43.610 1.00 74.06 157 SER A C 1
ATOM 1280 O O . SER A 1 157 ? -37.891 -1.275 43.822 1.00 74.06 157 SER A O 1
ATOM 1282 N N . ASP A 1 158 ? -35.681 -1.324 44.209 1.00 79.44 158 ASP A N 1
ATOM 1283 C CA . ASP A 1 158 ? -35.661 -0.234 45.189 1.00 79.44 158 ASP A CA 1
ATOM 1284 C C . ASP A 1 158 ? -35.943 1.136 44.539 1.00 79.44 158 ASP A C 1
ATOM 1286 O O . ASP A 1 158 ? -35.265 1.562 43.598 1.00 79.44 158 ASP A O 1
ATOM 1290 N N . ALA A 1 159 ? -36.947 1.852 45.051 1.00 79.25 159 ALA A N 1
ATOM 1291 C CA . ALA A 1 159 ? -37.401 3.121 44.481 1.00 79.25 159 ALA A CA 1
ATOM 1292 C C . ALA A 1 159 ? -36.378 4.266 44.626 1.00 79.25 159 ALA A C 1
ATOM 1294 O O . ALA A 1 159 ? -36.297 5.131 43.748 1.00 79.25 159 ALA A O 1
ATOM 1295 N N . GLN A 1 160 ? -35.586 4.277 45.703 1.00 80.69 160 GLN A N 1
ATOM 1296 C CA . GLN A 1 160 ? -34.580 5.307 45.963 1.00 80.69 160 GLN A CA 1
ATOM 1297 C C . GLN A 1 160 ? -33.382 5.141 45.020 1.00 80.69 160 GLN A C 1
ATOM 1299 O O . GLN A 1 160 ? -32.956 6.107 44.380 1.00 80.69 160 GLN A O 1
ATOM 1304 N N . ILE A 1 161 ? -32.888 3.911 44.874 1.00 79.75 161 ILE A N 1
ATOM 1305 C CA . ILE A 1 161 ? -31.777 3.569 43.976 1.00 79.75 161 ILE A CA 1
ATOM 1306 C C . ILE A 1 161 ? -32.188 3.787 42.514 1.00 79.75 161 ILE A C 1
ATOM 1308 O O . ILE A 1 161 ? -31.443 4.388 41.735 1.00 79.75 161 ILE A O 1
ATOM 1312 N N . LYS A 1 162 ? -33.410 3.383 42.142 1.00 82.50 162 LYS A N 1
ATOM 1313 C CA . LYS A 1 162 ? -33.943 3.560 40.784 1.00 82.50 162 LYS A CA 1
ATOM 1314 C C . LYS A 1 162 ? -34.068 5.030 40.385 1.00 82.50 162 LYS A C 1
ATOM 1316 O O . LYS A 1 162 ? -33.783 5.369 39.236 1.00 82.50 162 LYS A O 1
ATOM 1321 N N . LYS A 1 163 ? -34.459 5.901 41.323 1.00 83.62 163 LYS A N 1
ATOM 1322 C CA . LYS A 1 163 ? -34.504 7.353 41.102 1.00 83.62 163 LYS A CA 1
ATOM 1323 C C . LYS A 1 163 ? -33.103 7.921 40.858 1.00 83.62 163 LYS A C 1
ATOM 1325 O O . LYS A 1 163 ? -32.895 8.595 39.857 1.00 83.62 163 LYS A O 1
ATOM 1330 N N . ARG A 1 164 ? -32.130 7.580 41.711 1.00 82.19 164 ARG A N 1
ATOM 1331 C CA . ARG A 1 164 ? -30.737 8.050 41.584 1.00 82.19 164 ARG A CA 1
ATOM 1332 C C . ARG A 1 164 ? -30.055 7.591 40.293 1.00 82.19 164 ARG A C 1
ATOM 1334 O O . ARG A 1 164 ? -29.328 8.368 39.682 1.00 82.19 164 ARG A O 1
ATOM 1341 N N . LEU A 1 165 ? -30.319 6.363 39.850 1.00 82.19 165 LEU A N 1
ATOM 1342 C CA . LEU A 1 165 ? -29.878 5.867 38.542 1.00 82.19 165 LEU A CA 1
ATOM 1343 C C . LEU A 1 165 ? -30.511 6.641 37.378 1.00 82.19 165 LEU A C 1
ATOM 1345 O O . LEU A 1 165 ? -29.842 6.877 36.376 1.00 82.19 165 LEU A O 1
ATOM 1349 N N . GLY A 1 166 ? -31.777 7.050 37.513 1.00 84.00 166 GLY A N 1
ATOM 1350 C CA . GLY A 1 166 ? -32.450 7.921 36.546 1.00 84.00 166 GLY A CA 1
ATOM 1351 C C . GLY A 1 166 ? -31.766 9.284 36.424 1.00 84.00 166 GLY A C 1
ATOM 1352 O O . GLY A 1 166 ? -31.404 9.677 35.316 1.00 84.00 166 GLY A O 1
ATOM 1353 N N . ASP A 1 167 ? -31.506 9.940 37.559 1.00 85.94 167 ASP A N 1
ATOM 1354 C CA . ASP A 1 167 ? -30.808 11.235 37.611 1.00 85.94 167 ASP A CA 1
ATOM 1355 C C . ASP A 1 167 ? -29.403 11.139 36.971 1.00 85.94 167 ASP A C 1
ATOM 1357 O O . ASP A 1 167 ? -28.998 11.996 36.182 1.00 85.94 167 ASP A O 1
ATOM 1361 N N . LEU A 1 168 ? -28.663 10.059 37.264 1.00 86.00 168 LEU A N 1
ATOM 1362 C CA . LEU A 1 168 ? -27.344 9.796 36.678 1.00 86.00 168 LEU A CA 1
ATOM 1363 C C . LEU A 1 168 ? -27.427 9.556 35.162 1.00 86.00 168 LEU A C 1
ATOM 1365 O O . LEU A 1 168 ? -26.615 10.087 34.403 1.00 86.00 168 LEU A O 1
ATOM 1369 N N . GLY A 1 169 ? -28.410 8.772 34.713 1.00 83.94 169 GLY A N 1
ATOM 1370 C CA . GLY A 1 169 ? -28.636 8.490 33.297 1.00 83.94 169 GLY A CA 1
ATOM 1371 C C . GLY A 1 169 ? -28.959 9.753 32.500 1.00 83.94 169 GLY A C 1
ATOM 1372 O O . GLY A 1 169 ? -28.433 9.939 31.402 1.00 83.94 169 GLY A O 1
ATOM 1373 N N . GLU A 1 170 ? -29.759 10.654 33.071 1.00 85.56 170 GLU A N 1
ATOM 1374 C CA . GLU A 1 170 ? -30.086 11.943 32.464 1.00 85.56 170 GLU A CA 1
ATOM 1375 C C . GLU A 1 170 ? -28.855 12.858 32.366 1.00 85.56 170 GLU A C 1
ATOM 1377 O O . GLU A 1 170 ? -28.587 13.420 31.300 1.00 85.56 170 GLU A O 1
ATOM 1382 N N . ALA A 1 171 ? -28.050 12.934 33.433 1.00 85.00 171 ALA A N 1
ATOM 1383 C CA . ALA A 1 171 ? -26.806 13.701 33.440 1.00 85.00 171 ALA A CA 1
ATOM 1384 C C . ALA A 1 171 ? -25.824 13.226 32.354 1.00 85.00 171 ALA A C 1
ATOM 1386 O O . ALA A 1 171 ? -25.227 14.047 31.653 1.00 85.00 171 ALA A O 1
ATOM 1387 N N . VAL A 1 172 ? -25.687 11.910 32.165 1.00 84.88 172 VAL A N 1
ATOM 1388 C CA . VAL A 1 172 ? -24.855 11.335 31.096 1.00 84.88 172 VAL A CA 1
ATOM 1389 C C . VAL A 1 172 ? -25.460 11.603 29.715 1.00 84.88 172 VAL A C 1
ATOM 1391 O O . VAL A 1 172 ? -24.733 11.991 28.804 1.00 84.88 172 VAL A O 1
ATOM 1394 N N . ARG A 1 173 ? -26.784 11.475 29.550 1.00 82.25 173 ARG A N 1
ATOM 1395 C CA . ARG A 1 173 ? -27.463 11.678 28.256 1.00 82.25 173 ARG A CA 1
ATOM 1396 C C . ARG A 1 173 ? -27.295 13.096 27.706 1.00 82.25 173 ARG A C 1
ATOM 1398 O O . ARG A 1 173 ? -27.181 13.262 26.495 1.00 82.25 173 ARG A O 1
ATOM 1405 N N . TYR A 1 174 ? -27.283 14.100 28.581 1.00 81.75 174 TYR A N 1
ATOM 1406 C CA . TYR A 1 174 ? -27.067 15.503 28.208 1.00 81.75 174 TYR A CA 1
ATOM 1407 C C . TYR A 1 174 ? -25.599 15.949 28.302 1.00 81.75 174 TYR A C 1
ATOM 1409 O O . TYR A 1 174 ? -25.305 17.140 28.182 1.00 81.75 174 TYR A O 1
ATOM 1417 N N . SER A 1 175 ? -24.667 15.017 28.516 1.00 80.44 175 SER A N 1
ATOM 1418 C CA . SER A 1 175 ? -23.235 15.319 28.512 1.00 80.44 175 SER A CA 1
ATOM 1419 C C . SER A 1 175 ? -22.727 15.595 27.097 1.00 80.44 175 SER A C 1
ATOM 1421 O O . SER A 1 175 ? -23.205 15.028 26.116 1.00 80.44 175 SER A O 1
ATOM 1423 N N . ASP A 1 176 ? -21.724 16.466 26.992 1.00 74.56 176 ASP A N 1
ATOM 1424 C CA . ASP A 1 176 ? -21.115 16.815 25.709 1.00 74.56 176 ASP A CA 1
ATOM 1425 C C . ASP A 1 176 ? -20.378 15.596 25.110 1.00 74.56 176 ASP A C 1
ATOM 1427 O O . ASP A 1 176 ? -19.564 14.990 25.813 1.00 74.56 176 ASP A O 1
ATOM 1431 N N . PRO A 1 177 ? -20.608 15.212 23.840 1.00 68.06 177 PRO A N 1
ATOM 1432 C CA . PRO A 1 177 ? -19.914 14.084 23.213 1.00 68.06 177 PRO A CA 1
ATOM 1433 C C . PRO A 1 177 ? -18.421 14.348 22.937 1.00 68.06 177 PRO A C 1
ATOM 1435 O O . PRO A 1 177 ? -17.721 13.455 22.458 1.00 68.06 177 PRO A O 1
ATOM 1438 N N . MET A 1 178 ? -17.914 15.556 23.213 1.00 67.50 178 MET A N 1
ATOM 1439 C CA . MET A 1 178 ? -16.507 15.912 23.058 1.00 67.50 178 MET A CA 1
ATOM 1440 C C . MET A 1 178 ? -15.612 15.018 23.916 1.00 67.50 178 MET A C 1
ATOM 1442 O O . MET A 1 178 ? -15.849 14.854 25.111 1.00 67.50 178 MET A O 1
ATOM 1446 N N . SER A 1 179 ? -14.553 14.461 23.326 1.00 62.31 179 SER A N 1
ATOM 1447 C CA . SER A 1 179 ? -13.526 13.757 24.091 1.00 62.31 179 SER A CA 1
ATOM 1448 C C . SER A 1 179 ? -12.117 14.158 23.675 1.00 62.31 179 SER A C 1
ATOM 1450 O O . SER A 1 179 ? -11.776 14.307 22.498 1.00 62.31 179 SER A O 1
ATOM 1452 N N . HIS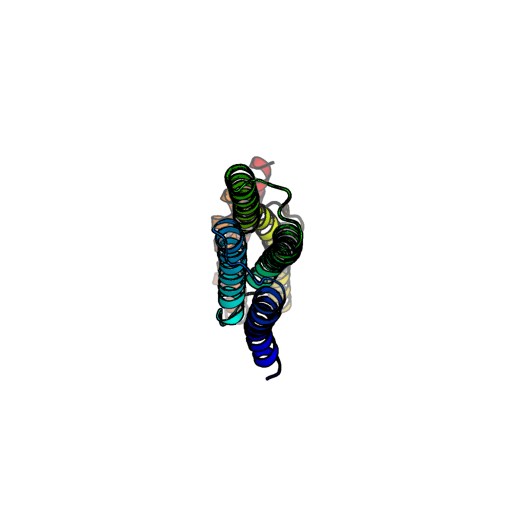 A 1 180 ? -11.304 14.344 24.704 1.00 64.94 180 HIS A N 1
ATOM 1453 C CA . HIS A 1 180 ? -9.978 14.932 24.695 1.00 64.94 180 HIS A CA 1
ATOM 1454 C C . HIS A 1 180 ? -9.066 14.028 25.537 1.00 64.94 180 HIS A C 1
ATOM 1456 O O . HIS A 1 180 ? -9.547 13.471 26.525 1.00 64.94 180 HIS A O 1
ATOM 1462 N N . PRO A 1 181 ? -7.763 13.890 25.231 1.00 65.62 181 PRO A N 1
ATOM 1463 C CA . PRO A 1 181 ? -6.847 13.068 26.031 1.00 65.62 181 PRO A CA 1
ATOM 1464 C C . PRO A 1 181 ? -6.893 13.371 27.539 1.00 65.62 181 PRO A C 1
ATOM 1466 O O . PRO A 1 181 ? -6.844 12.458 28.358 1.00 65.62 181 PRO A O 1
ATOM 1469 N N . SER A 1 182 ? -7.098 14.639 27.907 1.00 70.38 182 SER A N 1
ATOM 1470 C CA . SER A 1 182 ? -7.267 15.093 29.301 1.00 70.38 182 SER A CA 1
ATOM 1471 C C . SER A 1 182 ? -8.499 14.528 30.029 1.00 70.38 182 SER A C 1
ATOM 1473 O O . SER A 1 182 ? -8.612 14.697 31.241 1.00 70.38 182 SER A O 1
ATOM 1475 N N . LEU A 1 183 ? -9.425 13.886 29.310 1.00 74.62 183 LEU A N 1
ATOM 1476 C CA . LEU A 1 183 ? -10.632 13.244 29.841 1.00 74.62 183 LEU A CA 1
ATOM 1477 C C . LEU A 1 183 ? -10.495 11.710 29.928 1.00 74.62 183 LEU A C 1
ATOM 1479 O O . LEU A 1 183 ? -11.282 11.069 30.615 1.00 74.62 183 LEU A O 1
ATOM 1483 N N . SER A 1 184 ? -9.475 11.112 29.303 1.00 72.56 184 SER A N 1
ATOM 1484 C CA . SER A 1 184 ? -9.306 9.649 29.225 1.00 72.56 184 SER A CA 1
ATOM 1485 C C . SER A 1 184 ? -9.206 8.975 30.600 1.00 72.56 184 SER A C 1
ATOM 1487 O O . SER A 1 184 ? -9.794 7.918 30.842 1.00 72.56 184 SER A O 1
ATOM 1489 N N . SER A 1 185 ? -8.513 9.619 31.544 1.00 75.00 185 SER A N 1
ATOM 1490 C CA . SER A 1 185 ? -8.376 9.111 32.910 1.00 75.00 185 SER A CA 1
ATOM 1491 C C . SER A 1 185 ? -9.722 9.034 33.635 1.00 75.00 185 SER A C 1
ATOM 1493 O O . SER A 1 185 ? -10.023 8.012 34.248 1.00 75.00 185 SER A O 1
ATOM 1495 N N . ILE A 1 186 ? -10.562 10.069 33.525 1.00 80.94 186 ILE A N 1
ATOM 1496 C CA . ILE A 1 186 ? -11.873 10.098 34.187 1.00 80.94 186 ILE A CA 1
ATOM 1497 C C . ILE A 1 186 ? -12.890 9.178 33.496 1.00 80.94 186 ILE A C 1
ATOM 1499 O O . ILE A 1 186 ? -13.680 8.525 34.175 1.00 80.94 186 ILE A O 1
ATOM 1503 N N . GLU A 1 187 ? -12.827 9.047 32.168 1.00 80.88 187 GLU A N 1
ATOM 1504 C CA . GLU A 1 187 ? -13.680 8.139 31.381 1.00 80.88 187 GLU A CA 1
ATOM 1505 C C . GLU A 1 187 ? -13.372 6.656 31.682 1.00 80.88 187 GLU A C 1
ATOM 1507 O O . GLU A 1 187 ? -14.285 5.832 31.804 1.00 80.88 187 GLU A O 1
ATOM 1512 N N . THR A 1 188 ? -12.098 6.321 31.912 1.00 76.00 188 THR A N 1
ATOM 1513 C CA . THR A 1 188 ? -11.684 4.973 32.339 1.00 76.00 188 THR A CA 1
ATOM 1514 C C . THR A 1 188 ? -12.237 4.635 33.725 1.00 76.00 188 THR A C 1
ATOM 1516 O O . THR A 1 188 ? -12.825 3.571 33.917 1.00 76.00 188 THR A O 1
ATOM 1519 N N . VAL A 1 189 ? -12.108 5.557 34.686 1.00 78.75 189 VAL A N 1
ATOM 1520 C CA . VAL A 1 189 ? -12.626 5.363 36.052 1.00 78.75 189 VAL A CA 1
ATOM 1521 C C . VAL A 1 189 ? -14.154 5.230 36.055 1.00 78.75 189 VAL A C 1
ATOM 1523 O O . VAL A 1 189 ? -14.687 4.363 36.747 1.00 78.75 189 VAL A O 1
ATOM 1526 N N . LEU A 1 190 ? -14.859 6.032 35.247 1.00 83.62 190 LEU A N 1
ATOM 1527 C CA . LEU A 1 190 ? -16.314 5.934 35.073 1.00 83.62 190 LEU A CA 1
ATOM 1528 C C . LEU A 1 190 ? -16.747 4.555 34.554 1.00 83.62 190 LEU A C 1
ATOM 1530 O O . LEU A 1 190 ? -17.707 3.990 35.074 1.00 83.62 190 LEU A O 1
ATOM 1534 N N . SER A 1 191 ? -16.024 4.000 33.576 1.00 79.38 191 SER A N 1
ATOM 1535 C CA . SER A 1 191 ? -16.323 2.675 33.011 1.00 79.38 191 SER A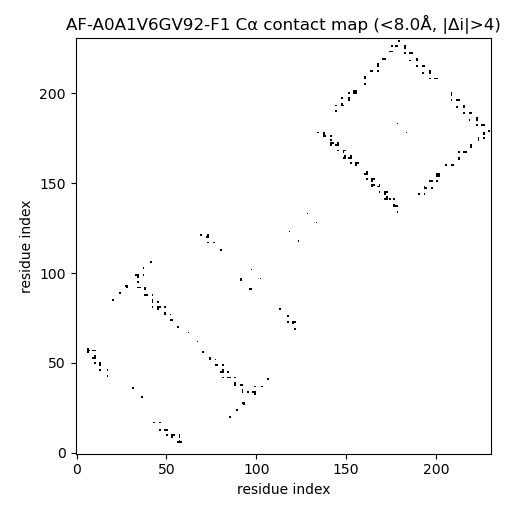 CA 1
ATOM 1536 C C . SER A 1 191 ? -16.215 1.574 34.065 1.00 79.38 191 SER A C 1
ATOM 1538 O O . SER A 1 191 ? -17.137 0.782 34.237 1.00 79.38 191 SER A O 1
ATOM 1540 N N . VAL A 1 192 ? -15.112 1.570 34.822 1.00 76.94 192 VAL A N 1
ATOM 1541 C CA . VAL A 1 192 ? -14.859 0.568 35.868 1.00 76.94 192 VAL A CA 1
ATOM 1542 C C . VAL A 1 192 ? -15.939 0.616 36.950 1.00 76.94 192 VAL A C 1
ATOM 1544 O O . VAL A 1 192 ? -16.450 -0.427 37.354 1.00 76.94 192 VAL A O 1
ATOM 1547 N N . LYS A 1 193 ? -16.326 1.818 37.391 1.00 80.06 193 LYS A N 1
ATOM 1548 C CA . LYS A 1 193 ? -17.314 1.994 38.466 1.00 80.06 193 LYS A CA 1
ATOM 1549 C C . LYS A 1 193 ? -18.746 1.666 38.044 1.00 80.06 193 LYS A C 1
ATOM 1551 O O . LYS A 1 193 ? -19.525 1.208 38.873 1.00 80.06 193 LYS A O 1
ATOM 1556 N N . ILE A 1 194 ? -19.110 1.868 36.777 1.00 80.94 194 ILE A N 1
ATOM 1557 C CA . ILE A 1 194 ? -20.425 1.447 36.264 1.00 80.94 194 ILE A CA 1
ATOM 1558 C C . ILE A 1 194 ? -20.499 -0.070 36.092 1.00 80.94 194 ILE A C 1
ATOM 1560 O O . ILE A 1 194 ? -21.525 -0.664 36.424 1.00 80.94 194 ILE A O 1
ATOM 1564 N N . ASP A 1 195 ? -19.412 -0.710 35.663 1.00 78.00 195 ASP A N 1
ATOM 1565 C CA . ASP A 1 195 ? -19.332 -2.172 35.646 1.00 78.00 195 ASP A CA 1
ATOM 1566 C C . ASP A 1 195 ? -19.423 -2.751 37.063 1.00 78.00 195 ASP A C 1
ATOM 1568 O O . ASP A 1 195 ? -20.136 -3.730 37.289 1.00 78.00 195 ASP A O 1
ATOM 1572 N N . GLU A 1 196 ? -18.750 -2.132 38.032 1.00 79.94 196 GLU A N 1
ATOM 1573 C CA . GLU A 1 196 ? -18.859 -2.475 39.451 1.00 79.94 196 GLU A CA 1
ATOM 1574 C C . GLU A 1 196 ? -20.303 -2.318 39.954 1.00 79.94 196 GLU A C 1
ATOM 1576 O O . GLU A 1 196 ? -20.871 -3.264 40.503 1.00 79.94 196 GLU A O 1
ATOM 1581 N N . LEU A 1 197 ? -20.951 -1.185 39.665 1.00 79.56 197 LEU A N 1
ATOM 1582 C CA . LEU A 1 197 ? -22.350 -0.941 40.017 1.00 79.56 197 LEU A CA 1
ATOM 1583 C C . LEU A 1 197 ? -23.285 -2.014 39.436 1.00 79.56 197 LEU A C 1
ATOM 1585 O O . LEU A 1 197 ? -24.137 -2.539 40.153 1.00 79.56 197 LEU A O 1
ATOM 1589 N N . SER A 1 198 ? -23.092 -2.395 38.170 1.00 75.88 198 SER A N 1
ATOM 1590 C CA . SER A 1 198 ? -23.911 -3.415 37.500 1.00 75.88 198 SER A CA 1
ATOM 1591 C C . SER A 1 198 ? -23.805 -4.809 38.139 1.00 75.88 198 SER A C 1
ATOM 1593 O O . SER A 1 198 ? -24.747 -5.594 38.061 1.00 75.88 198 SER A O 1
ATOM 1595 N N . LYS A 1 199 ? -22.679 -5.110 38.805 1.00 75.50 199 LYS A N 1
ATOM 1596 C CA . LYS A 1 199 ? -22.413 -6.392 39.481 1.00 75.50 199 LYS A CA 1
ATOM 1597 C C . LYS A 1 199 ? -22.921 -6.430 40.921 1.00 75.50 199 LYS A C 1
ATOM 1599 O O . LYS A 1 199 ? -23.247 -7.503 41.427 1.00 75.50 199 LYS A O 1
ATOM 1604 N N . ILE A 1 200 ? -22.980 -5.278 41.587 1.00 73.69 200 ILE A N 1
ATOM 1605 C CA . ILE A 1 200 ? -23.392 -5.179 42.996 1.00 73.69 200 ILE A CA 1
ATOM 1606 C C . ILE A 1 200 ? -24.915 -5.051 43.115 1.00 73.69 200 ILE A C 1
ATOM 1608 O O . ILE A 1 200 ? -25.504 -5.608 44.038 1.00 73.69 200 ILE A O 1
ATOM 1612 N N . VAL A 1 201 ? -25.563 -4.389 42.150 1.00 70.94 201 VAL A N 1
ATOM 1613 C CA . VAL A 1 201 ? -27.023 -4.194 42.106 1.00 70.94 201 VAL A CA 1
ATOM 1614 C C . VAL A 1 201 ? -27.848 -5.492 42.211 1.00 70.94 201 VAL A C 1
ATOM 1616 O O . VAL A 1 201 ? -28.857 -5.473 42.914 1.00 70.94 201 VAL A O 1
ATOM 1619 N N . PRO A 1 202 ? -27.458 -6.621 41.586 1.00 63.28 202 PRO A N 1
ATOM 1620 C CA . PRO A 1 202 ? -28.164 -7.894 41.743 1.00 63.28 202 PRO A CA 1
ATOM 1621 C C . PRO A 1 202 ? -27.996 -8.550 43.121 1.00 63.28 202 PRO A C 1
ATOM 1623 O O . PRO A 1 202 ? -28.743 -9.477 43.427 1.00 63.28 202 PRO A O 1
ATOM 1626 N N . SER A 1 203 ? -26.999 -8.133 43.912 1.00 62.69 203 SER A N 1
ATOM 1627 C CA . SER A 1 203 ? -26.409 -8.993 44.943 1.00 62.69 203 SER A CA 1
ATOM 1628 C C . SER A 1 203 ? -26.562 -8.510 46.385 1.00 62.69 203 SER A C 1
ATOM 1630 O O . SER A 1 203 ? -26.479 -9.369 47.250 1.00 62.69 203 SER A O 1
ATOM 1632 N N . GLU A 1 204 ? -26.751 -7.217 46.706 1.00 60.38 204 GLU A N 1
ATOM 1633 C CA . GLU A 1 204 ? -26.837 -6.787 48.123 1.00 60.38 204 GLU A CA 1
ATOM 1634 C C . GLU A 1 204 ? -27.225 -5.304 48.372 1.00 60.38 204 GLU A C 1
ATOM 1636 O O . GLU A 1 204 ? -27.451 -4.523 47.452 1.00 60.38 204 GLU A O 1
ATOM 1641 N N . SER A 1 205 ? -27.299 -4.965 49.667 1.00 61.75 205 SER A N 1
ATOM 1642 C CA . SER A 1 205 ? -27.886 -3.828 50.398 1.00 61.75 205 SER A CA 1
ATOM 1643 C C . SER A 1 205 ? -27.628 -2.382 49.897 1.00 61.75 205 SER A C 1
ATOM 1645 O O . SER A 1 205 ? -26.536 -2.073 49.409 1.00 61.75 205 SER A O 1
ATOM 1647 N N . PRO A 1 206 ? -28.570 -1.437 50.146 1.00 63.50 206 PRO A N 1
ATOM 1648 C CA . PRO A 1 206 ? -28.467 -0.012 49.776 1.00 63.50 206 PRO A CA 1
ATOM 1649 C C . PRO A 1 206 ? -27.185 0.704 50.234 1.00 63.50 206 PRO A C 1
ATOM 1651 O O . PRO A 1 206 ? -26.739 1.647 49.576 1.00 63.50 206 PRO A O 1
ATOM 1654 N N . ASP A 1 207 ? -26.569 0.228 51.319 1.00 68.12 207 ASP A N 1
ATOM 1655 C CA . ASP A 1 207 ? -25.403 0.829 51.980 1.00 68.12 207 ASP A CA 1
ATOM 1656 C C . ASP A 1 207 ? -24.144 0.890 51.102 1.00 68.12 207 ASP A C 1
ATOM 1658 O O . ASP A 1 207 ? -23.280 1.738 51.318 1.00 68.12 207 ASP A O 1
ATOM 1662 N N . ARG A 1 208 ? -24.027 0.016 50.092 1.00 71.19 208 ARG A N 1
ATOM 1663 C CA . ARG A 1 208 ? -22.910 0.035 49.125 1.00 71.19 208 ARG A CA 1
ATOM 1664 C C . ARG A 1 208 ? -23.273 0.699 47.802 1.00 71.19 208 ARG A C 1
ATOM 1666 O O . ARG A 1 208 ? -22.400 1.235 47.124 1.00 71.19 208 ARG A O 1
ATOM 1673 N N . ILE A 1 209 ? -24.555 0.692 47.443 1.00 75.94 209 ILE A N 1
ATOM 1674 C CA . ILE A 1 209 ? -25.035 1.197 46.154 1.00 75.94 209 ILE A CA 1
ATOM 1675 C C . ILE A 1 209 ? -25.140 2.727 46.169 1.00 75.94 209 ILE A C 1
ATOM 1677 O O . ILE A 1 209 ? -24.735 3.383 45.209 1.00 75.94 209 ILE A O 1
ATOM 1681 N N . LEU A 1 210 ? -25.652 3.311 47.257 1.00 79.44 210 LEU A N 1
ATOM 1682 C CA . LEU A 1 210 ? -25.858 4.760 47.351 1.00 79.44 210 LEU A CA 1
ATOM 1683 C C . LEU A 1 210 ? -24.542 5.568 47.325 1.00 79.44 210 LEU A C 1
ATOM 1685 O O . LEU A 1 210 ? -24.481 6.522 46.545 1.00 79.44 210 LEU A O 1
ATOM 1689 N N . PRO A 1 211 ? -23.471 5.189 48.057 1.00 82.31 211 PRO A N 1
ATOM 1690 C CA . PRO A 1 211 ? -22.188 5.895 47.978 1.00 82.31 211 PRO A CA 1
ATOM 1691 C C . PRO A 1 211 ? -21.528 5.790 46.597 1.00 82.31 211 PRO A C 1
ATOM 1693 O O . PRO A 1 211 ? -20.952 6.760 46.107 1.00 82.31 211 PRO A O 1
ATOM 1696 N N . LEU A 1 212 ? -21.647 4.631 45.937 1.00 82.56 212 LEU A N 1
ATOM 1697 C CA . LEU A 1 212 ? -21.094 4.418 44.597 1.00 82.56 212 LEU A CA 1
ATOM 1698 C C . LEU A 1 212 ? -21.825 5.265 43.542 1.00 82.56 212 LEU A C 1
ATOM 1700 O O . LEU A 1 212 ? -21.192 5.827 42.648 1.00 82.56 212 LEU A O 1
ATOM 1704 N N . LEU A 1 213 ? -23.149 5.408 43.665 1.00 82.75 213 LEU A N 1
ATOM 1705 C CA . LEU A 1 213 ? -23.948 6.300 42.817 1.00 82.75 213 LEU A CA 1
ATOM 1706 C C . LEU A 1 213 ? -23.590 7.775 43.022 1.00 82.75 213 LEU A C 1
ATOM 1708 O O . LEU A 1 213 ? -23.513 8.528 42.049 1.00 82.75 213 LEU A O 1
ATOM 1712 N N . GLU A 1 214 ? -23.350 8.190 44.265 1.00 85.88 214 GLU A N 1
ATOM 1713 C CA . GLU A 1 214 ? -22.912 9.552 44.571 1.00 85.88 214 GLU A CA 1
ATOM 1714 C C . GLU A 1 214 ? -21.530 9.837 43.967 1.00 85.88 214 GLU A C 1
ATOM 1716 O O . GLU A 1 214 ? -21.340 10.851 43.289 1.00 85.88 214 GLU A O 1
ATOM 1721 N N . GLU A 1 215 ? -20.591 8.901 44.101 1.00 85.62 215 GLU A N 1
ATOM 1722 C CA . GLU A 1 215 ? -19.267 9.016 43.495 1.00 85.62 215 GLU A CA 1
ATOM 1723 C C . GLU A 1 215 ? -19.332 9.083 41.960 1.00 85.62 215 GLU A C 1
ATOM 1725 O O . GLU A 1 215 ? -18.693 9.946 41.352 1.00 85.62 215 GLU A O 1
ATOM 1730 N N . LEU A 1 216 ? -20.145 8.229 41.330 1.00 85.19 216 LEU A N 1
ATOM 1731 C CA . LEU A 1 216 ? -20.383 8.260 39.885 1.00 85.19 216 LEU A CA 1
ATOM 1732 C C . LEU A 1 216 ? -20.971 9.600 39.432 1.00 85.19 216 LEU A C 1
ATOM 1734 O O . LEU A 1 216 ? -20.503 10.170 38.446 1.00 85.19 216 LEU A O 1
ATOM 1738 N N . SER A 1 217 ? -21.942 10.144 40.171 1.00 87.31 217 SER A N 1
ATOM 1739 C CA . SER A 1 217 ? -22.535 11.449 39.858 1.00 87.31 217 SER A CA 1
ATOM 1740 C C . SER A 1 217 ? -21.500 12.580 39.907 1.00 87.31 217 SER A C 1
ATOM 1742 O O . SER A 1 217 ? -21.460 13.435 39.016 1.00 87.31 217 SER A O 1
ATOM 1744 N N . ARG A 1 218 ? -20.588 12.534 40.888 1.00 88.69 218 ARG A N 1
ATOM 1745 C CA . ARG A 1 218 ? -19.489 13.494 41.025 1.00 88.69 218 ARG A CA 1
ATOM 1746 C C . ARG A 1 218 ? -18.504 13.386 39.864 1.00 88.69 218 ARG A C 1
ATOM 1748 O O . ARG A 1 218 ? -18.100 14.410 39.320 1.00 88.69 218 ARG A O 1
ATOM 1755 N N . LEU A 1 219 ? -18.143 12.167 39.461 1.00 86.81 219 LEU A N 1
ATOM 1756 C CA . LEU A 1 219 ? -17.226 11.929 38.342 1.00 86.81 219 LEU A CA 1
ATOM 1757 C C . LEU A 1 219 ? -17.814 12.399 37.005 1.00 86.81 219 LEU A C 1
ATOM 1759 O O . LEU A 1 219 ? -17.104 13.014 36.209 1.00 86.81 219 LEU A O 1
ATOM 1763 N N . VAL A 1 220 ? -19.112 12.179 36.769 1.00 87.00 220 VAL A N 1
ATOM 1764 C CA . VAL A 1 220 ? -19.806 12.710 35.581 1.00 87.00 220 VAL A CA 1
ATOM 1765 C C . VAL A 1 220 ? -19.803 14.242 35.592 1.00 87.00 220 VAL A C 1
ATOM 1767 O O . VAL A 1 220 ? -19.497 14.866 34.573 1.00 87.00 220 VAL A O 1
ATOM 1770 N N . ALA A 1 221 ? -20.075 14.866 36.741 1.00 87.50 221 ALA A N 1
ATOM 1771 C CA . ALA A 1 221 ? -20.040 16.321 36.877 1.00 87.50 221 ALA A CA 1
ATOM 1772 C C . ALA A 1 221 ? -18.632 16.899 36.642 1.00 87.50 221 ALA A C 1
ATOM 1774 O O . ALA A 1 221 ? -18.482 17.875 35.903 1.00 87.50 221 ALA A O 1
ATOM 1775 N N . GLU A 1 222 ? -17.595 16.277 37.208 1.00 86.88 222 GLU A N 1
ATOM 1776 C CA . GLU A 1 222 ? -16.198 16.677 37.008 1.00 86.88 222 GLU A CA 1
ATOM 1777 C C . GLU A 1 222 ? -15.786 16.546 35.534 1.00 86.88 222 GLU A C 1
ATOM 1779 O O . GLU A 1 222 ? -15.188 17.465 34.964 1.00 86.88 222 GLU A O 1
ATOM 1784 N N . ARG A 1 223 ? -16.160 15.436 34.887 1.00 86.00 223 ARG A N 1
ATOM 1785 C CA . ARG A 1 223 ? -15.923 15.212 33.458 1.00 86.00 223 ARG A CA 1
ATOM 1786 C C . ARG A 1 223 ? -16.589 16.304 32.622 1.00 86.00 223 ARG A C 1
ATOM 1788 O O . ARG A 1 223 ? -15.943 16.875 31.745 1.00 86.00 223 ARG A O 1
ATOM 1795 N N . ASN A 1 224 ? -17.843 16.646 32.916 1.00 86.50 224 ASN A N 1
ATOM 1796 C CA . ASN A 1 224 ? -18.586 17.688 32.202 1.00 86.50 224 ASN A CA 1
ATOM 1797 C C . ASN A 1 224 ? -18.025 19.095 32.428 1.00 86.50 224 ASN A C 1
ATOM 1799 O O . ASN A 1 224 ? -17.991 19.895 31.491 1.00 86.50 224 ASN A O 1
ATOM 1803 N N . ALA A 1 225 ? -17.541 19.396 33.634 1.00 86.12 225 ALA A N 1
ATOM 1804 C CA . ALA A 1 225 ? -16.845 20.648 33.911 1.00 86.12 225 ALA A CA 1
ATOM 1805 C C . ALA A 1 225 ? -15.551 20.745 33.092 1.00 86.12 225 ALA A C 1
ATOM 1807 O O . ALA A 1 225 ? -15.348 21.732 32.388 1.00 86.12 225 ALA A O 1
ATOM 1808 N N . LYS A 1 226 ? -14.725 19.688 33.092 1.00 83.25 226 LYS A N 1
ATOM 1809 C CA . LYS A 1 226 ? -13.506 19.618 32.269 1.00 83.25 226 LYS A CA 1
ATOM 1810 C C . LYS A 1 226 ? -13.805 19.770 30.777 1.00 83.25 226 LYS A C 1
ATOM 1812 O O . LYS A 1 226 ? -13.072 20.475 30.096 1.00 83.25 226 LYS A O 1
ATOM 1817 N N . CYS A 1 227 ? -14.902 19.197 30.279 1.00 80.25 227 CYS A N 1
ATOM 1818 C CA . CYS A 1 227 ? -15.319 19.382 28.885 1.00 80.25 227 CYS A CA 1
ATOM 1819 C C . CYS A 1 227 ? -15.606 20.845 28.537 1.00 80.25 227 CYS A C 1
ATOM 1821 O O . CYS A 1 227 ? -15.235 21.291 27.458 1.00 80.25 227 CYS A O 1
ATOM 1823 N N . LYS A 1 228 ? -16.227 21.611 29.444 1.00 81.81 228 LYS A N 1
ATOM 1824 C CA . LYS A 1 228 ? -16.496 23.039 29.211 1.00 81.81 228 LYS A CA 1
ATOM 1825 C C . LYS A 1 228 ? -15.217 23.865 29.068 1.00 81.81 228 LYS A C 1
ATOM 1827 O O . LYS A 1 228 ? -15.219 24.803 28.285 1.00 81.81 228 LYS A O 1
ATOM 1832 N N . TYR A 1 229 ? -14.152 23.518 29.792 1.00 78.69 229 TYR A N 1
ATOM 1833 C CA . TYR A 1 229 ? -12.855 24.203 29.700 1.00 78.69 229 TYR A CA 1
ATOM 1834 C C . TYR A 1 229 ? -12.051 23.849 28.444 1.00 78.69 229 TYR A C 1
ATOM 1836 O O . TYR A 1 229 ? -11.068 24.518 28.149 1.00 78.69 229 TYR A O 1
ATOM 1844 N N . LEU A 1 230 ? -12.428 22.778 27.746 1.00 70.19 230 LEU A N 1
ATOM 1845 C CA . LEU A 1 230 ? -11.746 22.287 26.548 1.00 70.19 230 LEU A CA 1
ATOM 1846 C C . LEU A 1 230 ? -12.441 22.725 25.246 1.00 70.19 230 LEU A C 1
ATOM 1848 O O . LEU A 1 230 ? -11.994 22.319 24.174 1.00 70.19 230 LEU A O 1
ATOM 1852 N N . LYS A 1 231 ? -13.520 23.514 25.345 1.00 61.41 231 LYS A N 1
ATOM 1853 C CA . LYS A 1 231 ? -14.143 24.235 24.225 1.00 61.41 231 LYS A CA 1
ATOM 1854 C C . LYS A 1 231 ? -13.369 25.504 23.911 1.00 61.41 231 LYS A C 1
ATOM 1856 O O . LYS A 1 231 ? -13.239 25.791 22.703 1.00 61.41 231 LYS A O 1
#

pLDDT: mean 77.6, std 14.15, range [38.16, 94.88]

Nearest PDB structures (foldseek):
  7udm-assembly1_A  TM=2.565E-01  e=3.153E+00  synthetic construct
  7sqc-assembly1_1K  TM=1.361E-01  e=6.263E+00  Chlamydomonas reinhardtii

Radius of gyration: 30.52 Å; Cα contacts (8 Å, |Δi|>4): 136; chains: 1; bounding box: 62×46×82 Å

Sequence (231 aa):
MPEKRNERLLIIVPIILIALYNLIVFSVVRNYTPFFWTNYLFTLFSFLLFILIVGKFAFMDGIAIKDIFFGIPLLYLSWTYLAAQIIISALMMALPILPLTPLTIFYIILLGLYLILAVSAVYGKKEIYRTAREATEKVTFIRTLSESIERTRMGVSDAQIKKRLGDLGEAVRYSDPMSHPSLSSIETVLSVKIDELSKIVPSESPDRILPLLEELSRLVAERNAKCKYLK

Secondary structure (DSSP, 8-state):
--THHHHHHHHHHHHHHHHHHHHHHHHH-----HHHHHHHHHHHHHHHHHHHHHHHHHS-TT--HHHHHHHHHHHHHHHHHHHHHHHHHHHHHH---S-HHHHHHHHHHHHHHHHHHHHHHHHTTHHHHHHHHHHHHHHHHHHHHHHHHHHHHHT---HHHHHHHHHHHHHHHTS-----GGGHHHHHHHHHHHHHHHHHTTTS-HHHHHHHHHHHHHHHHHHHHHHHHT-